Protein AF-A0A9X2NUY1-F1 (afdb_monomer)

Mean predicted aligned error: 6.57 Å

Organism: NCBI:txid2937417

Structure (mmCIF, N/CA/C/O backbone):
data_AF-A0A9X2NUY1-F1
#
_entry.id   AF-A0A9X2NUY1-F1
#
loop_
_atom_site.group_PDB
_atom_site.id
_atom_site.type_symbol
_atom_site.label_atom_id
_atom_site.label_alt_id
_atom_site.label_comp_id
_atom_site.label_asym_id
_atom_site.label_entity_id
_atom_site.label_seq_id
_atom_site.pdbx_PDB_ins_code
_atom_site.Cartn_x
_atom_site.Cartn_y
_atom_site.Cartn_z
_atom_site.occupancy
_atom_site.B_iso_or_equiv
_atom_site.auth_seq_id
_atom_site.auth_comp_id
_atom_site.auth_asym_id
_atom_site.auth_atom_id
_atom_site.pdbx_PDB_model_num
ATOM 1 N N . MET A 1 1 ? -13.728 -16.951 9.947 1.00 52.00 1 MET A N 1
ATOM 2 C CA . MET A 1 1 ? -13.338 -15.719 10.657 1.00 52.00 1 MET A CA 1
ATOM 3 C C . MET A 1 1 ? -11.826 -15.630 10.628 1.00 52.00 1 MET A C 1
ATOM 5 O O . MET A 1 1 ? -11.165 -16.534 11.140 1.00 52.00 1 MET A O 1
ATOM 9 N N . LEU A 1 2 ? -11.290 -14.622 9.949 1.00 70.88 2 LEU A N 1
ATOM 10 C CA . LEU A 1 2 ? -9.855 -14.354 9.907 1.00 70.88 2 LEU A CA 1
ATOM 11 C C . LEU A 1 2 ? -9.390 -13.979 11.320 1.00 70.88 2 LEU A C 1
ATOM 13 O O . LEU A 1 2 ? -10.079 -13.250 12.030 1.00 70.88 2 LEU A O 1
ATOM 17 N N . GLN A 1 3 ? -8.222 -14.458 11.754 1.00 75.19 3 GLN A N 1
ATOM 18 C CA . GLN A 1 3 ? -7.711 -14.162 13.101 1.00 75.19 3 GLN A CA 1
ATOM 19 C C . GLN A 1 3 ? -7.580 -12.646 13.346 1.00 75.19 3 GLN A C 1
ATOM 21 O O . GLN A 1 3 ? -7.828 -12.192 14.460 1.00 75.19 3 GLN A O 1
ATOM 26 N N . GLY A 1 4 ? -7.283 -11.861 12.304 1.00 76.44 4 GLY A N 1
ATOM 27 C CA . GLY A 1 4 ? -7.255 -10.398 12.370 1.00 76.44 4 GLY A CA 1
ATOM 28 C C . GLY A 1 4 ? -8.591 -9.745 12.758 1.00 76.44 4 GLY A C 1
ATOM 29 O O . GLY A 1 4 ? -8.578 -8.765 13.494 1.00 76.44 4 GLY A O 1
ATOM 30 N N . GLU A 1 5 ? -9.742 -10.304 12.366 1.00 86.19 5 GLU A N 1
ATOM 31 C CA . GLU A 1 5 ? -11.069 -9.746 12.704 1.00 86.19 5 GLU A CA 1
ATOM 32 C C . GLU A 1 5 ? -11.371 -9.794 14.210 1.00 86.19 5 GLU A C 1
ATOM 34 O O . GLU A 1 5 ? -12.138 -8.983 14.738 1.00 86.19 5 GLU A O 1
ATOM 39 N N . ARG A 1 6 ? -10.751 -10.751 14.914 1.00 90.62 6 ARG A N 1
ATOM 40 C CA . ARG A 1 6 ? -10.868 -10.890 16.371 1.00 90.62 6 ARG A CA 1
ATOM 41 C C . ARG A 1 6 ? -10.086 -9.818 17.121 1.00 90.62 6 ARG A C 1
ATOM 43 O O . ARG A 1 6 ? -10.466 -9.482 18.232 1.00 90.62 6 ARG A O 1
ATOM 50 N N . ASN A 1 7 ? -9.019 -9.295 16.518 1.00 95.50 7 ASN A N 1
ATOM 51 C CA . ASN A 1 7 ? -8.104 -8.346 17.155 1.00 95.50 7 ASN A CA 1
ATOM 52 C C . ASN A 1 7 ? -8.387 -6.900 16.740 1.00 95.50 7 ASN A C 1
ATOM 54 O O . ASN A 1 7 ? -8.129 -5.975 17.509 1.00 95.50 7 ASN A O 1
ATOM 58 N N . PHE A 1 8 ? -8.904 -6.696 15.527 1.00 97.69 8 PHE A N 1
ATOM 59 C CA . PHE A 1 8 ? -9.107 -5.373 14.954 1.00 97.69 8 PHE A CA 1
ATOM 60 C C . PHE A 1 8 ? -10.543 -5.160 14.502 1.00 97.69 8 PHE A C 1
ATOM 62 O O . PHE A 1 8 ? -11.222 -6.064 14.017 1.00 97.69 8 PHE A O 1
ATOM 69 N N . GLU A 1 9 ? -10.978 -3.918 14.637 1.00 96.88 9 GLU A N 1
ATOM 70 C CA . GLU A 1 9 ? -12.174 -3.397 14.009 1.00 96.88 9 GLU A CA 1
ATOM 71 C C . GLU A 1 9 ? -11.766 -2.489 12.852 1.00 96.88 9 GLU A C 1
ATOM 73 O O . GLU A 1 9 ? -10.965 -1.568 13.028 1.00 96.88 9 GLU A O 1
ATOM 78 N N . ILE A 1 10 ? -12.296 -2.767 11.664 1.00 97.56 10 ILE A N 1
ATOM 79 C CA . ILE A 1 10 ? -12.027 -1.968 10.471 1.00 97.56 10 ILE A CA 1
ATOM 80 C C . ILE A 1 10 ? -13.188 -1.013 10.258 1.00 97.56 10 ILE A C 1
ATOM 82 O O . ILE A 1 10 ? -14.339 -1.442 10.223 1.00 97.56 10 ILE A O 1
ATOM 86 N N . ARG A 1 11 ? -12.883 0.277 10.119 1.00 95.81 11 ARG A N 1
ATOM 87 C CA . ARG A 1 11 ? -13.888 1.330 9.945 1.00 95.81 11 ARG A CA 1
ATOM 88 C C . ARG A 1 11 ? -13.532 2.211 8.764 1.00 95.81 11 ARG A C 1
ATOM 90 O O . ARG A 1 11 ? -12.357 2.524 8.577 1.00 95.81 11 ARG A O 1
ATOM 97 N N . LEU A 1 12 ? -14.544 2.649 8.021 1.00 95.31 12 LEU A N 1
ATOM 98 C CA . LEU A 1 12 ? -14.410 3.819 7.162 1.00 95.31 12 LEU A CA 1
ATOM 99 C C . LEU A 1 12 ? -14.227 5.046 8.065 1.00 95.31 12 LEU A C 1
ATOM 101 O O . LEU A 1 12 ? -14.958 5.204 9.042 1.00 95.31 12 LEU A O 1
ATOM 105 N N . ILE A 1 13 ? -13.239 5.878 7.762 1.00 94.38 13 ILE A N 1
ATOM 106 C CA . ILE A 1 13 ? -12.899 7.058 8.557 1.00 94.38 13 ILE A CA 1
ATOM 107 C C . ILE A 1 13 ? -12.767 8.287 7.665 1.00 94.38 13 ILE A C 1
ATOM 109 O O . ILE A 1 13 ? -12.404 8.188 6.492 1.00 94.38 13 ILE A O 1
ATOM 113 N N . HIS A 1 14 ? -13.006 9.462 8.239 1.00 91.00 14 HIS A N 1
ATOM 114 C CA . HIS A 1 14 ? -12.644 10.723 7.610 1.00 91.00 14 HIS A CA 1
ATOM 115 C C . HIS A 1 14 ? -11.251 11.134 8.074 1.00 91.00 14 HIS A C 1
ATOM 117 O O . HIS A 1 14 ? -10.940 11.101 9.261 1.00 91.00 14 HIS A O 1
ATOM 123 N N . ALA A 1 15 ? -10.395 11.514 7.125 1.00 88.25 15 ALA A N 1
ATOM 124 C CA . ALA A 1 15 ? -9.012 11.870 7.422 1.00 88.25 15 ALA A CA 1
ATOM 125 C C . ALA A 1 15 ? -8.899 13.018 8.438 1.00 88.25 15 ALA A C 1
ATOM 127 O O . ALA A 1 15 ? -7.958 13.024 9.226 1.00 88.25 15 ALA A O 1
ATOM 128 N N . GLU A 1 16 ? -9.856 13.954 8.423 1.00 87.06 16 GLU A N 1
ATOM 129 C CA . GLU A 1 16 ? -9.900 15.122 9.309 1.00 87.06 16 GLU A CA 1
ATOM 130 C C . GLU A 1 16 ? -9.935 14.742 10.790 1.00 87.06 16 GLU A C 1
ATOM 132 O O . GLU A 1 16 ? -9.237 15.361 11.589 1.00 87.06 16 GLU A O 1
ATOM 137 N N . ASP A 1 17 ? -10.654 13.672 11.125 1.00 91.25 17 ASP A N 1
ATOM 138 C CA . ASP A 1 17 ? -10.873 13.249 12.509 1.00 91.25 17 ASP A CA 1
ATOM 139 C C . ASP A 1 17 ? -9.669 12.498 13.102 1.00 91.25 17 ASP A C 1
ATOM 141 O O . ASP A 1 17 ? -9.589 12.333 14.315 1.00 91.25 17 ASP A O 1
ATOM 145 N N . TYR A 1 18 ? -8.732 12.036 12.261 1.00 92.75 18 TYR A N 1
ATOM 146 C CA . TYR A 1 18 ? -7.647 11.122 12.655 1.00 92.75 18 TYR A CA 1
ATOM 147 C C . TYR A 1 18 ? -6.261 11.542 12.142 1.00 92.75 18 TYR A C 1
ATOM 149 O O . TYR A 1 18 ? -5.357 10.710 12.026 1.00 92.75 18 TYR A O 1
ATOM 157 N N . LYS A 1 19 ? -6.064 12.814 11.769 1.00 91.12 19 LYS A N 1
ATOM 158 C CA . LYS A 1 19 ? -4.811 13.295 11.146 1.00 91.12 19 LYS A CA 1
ATOM 159 C C . LYS A 1 19 ? -3.561 12.946 11.954 1.00 91.12 19 LYS A C 1
ATOM 161 O O . LYS A 1 19 ? -2.542 12.556 11.377 1.00 91.12 19 LYS A O 1
ATOM 166 N N . GLU A 1 20 ? -3.642 13.096 13.272 1.00 92.25 20 GLU A N 1
ATOM 167 C CA . GLU A 1 20 ? -2.532 12.861 14.196 1.00 92.25 20 GLU A CA 1
ATOM 168 C C . GLU A 1 20 ? -2.189 11.375 14.290 1.00 92.25 20 GLU A C 1
ATOM 170 O O . GLU A 1 20 ? -1.032 10.981 14.121 1.00 92.25 20 GLU A O 1
ATOM 175 N N . GLU A 1 21 ? -3.198 10.531 14.488 1.00 94.50 21 GLU A N 1
ATOM 176 C CA . GLU A 1 21 ? -3.034 9.087 14.580 1.00 94.50 21 GLU A CA 1
ATOM 177 C C . GLU A 1 21 ? -2.548 8.494 13.257 1.00 94.50 21 GLU A C 1
ATOM 179 O O . GLU A 1 21 ? -1.648 7.653 13.253 1.00 94.50 21 GLU A O 1
ATOM 184 N N . LEU A 1 22 ? -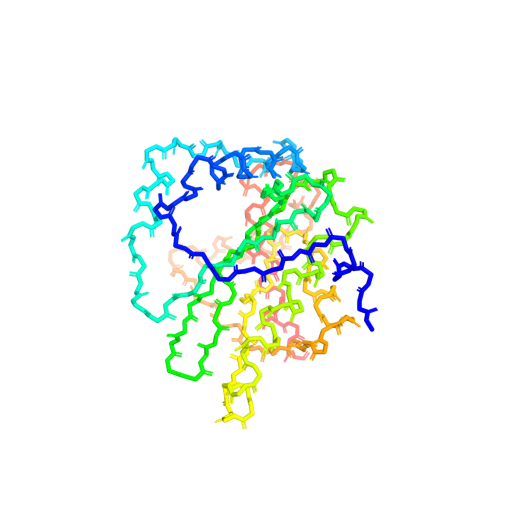3.078 8.966 12.125 1.00 94.50 22 LEU A N 1
ATOM 185 C CA . LEU A 1 22 ? -2.627 8.566 10.792 1.00 94.50 22 LEU A CA 1
ATOM 186 C C . LEU A 1 22 ? -1.148 8.909 10.585 1.00 94.50 22 LEU A C 1
ATOM 188 O O . LEU A 1 22 ? -0.376 8.064 10.123 1.00 94.50 22 LEU A O 1
ATOM 192 N N . TYR A 1 23 ? -0.726 10.116 10.973 1.00 92.75 23 TYR A N 1
ATOM 193 C CA . TYR A 1 23 ? 0.676 10.519 10.878 1.00 92.75 23 TYR A CA 1
ATOM 194 C C . TYR A 1 23 ? 1.581 9.681 11.795 1.00 92.75 23 TYR A C 1
ATOM 196 O O . TYR A 1 23 ? 2.665 9.260 11.376 1.00 92.75 23 TYR A O 1
ATOM 204 N N . SER A 1 24 ? 1.120 9.360 13.009 1.00 92.62 24 SER A N 1
ATOM 205 C CA . SER A 1 24 ? 1.831 8.457 13.922 1.00 92.62 24 SER A CA 1
ATOM 206 C C . SER A 1 24 ? 2.016 7.068 13.308 1.00 92.62 24 SER A C 1
ATOM 208 O O . SER A 1 24 ? 3.122 6.531 13.339 1.00 92.62 24 SER A O 1
ATOM 210 N N . VAL A 1 25 ? 0.970 6.500 12.693 1.00 94.38 25 VAL A N 1
ATOM 211 C CA . VAL A 1 25 ? 1.052 5.203 12.000 1.00 94.38 25 VAL A CA 1
ATOM 212 C C . VAL A 1 25 ? 2.083 5.250 10.872 1.00 94.38 25 VAL A C 1
ATOM 214 O O . VAL A 1 25 ? 2.857 4.305 10.718 1.00 94.38 25 VAL A O 1
ATOM 217 N N . VAL A 1 26 ? 2.141 6.339 10.095 1.00 91.56 26 VAL A N 1
ATOM 218 C CA . VAL A 1 26 ? 3.165 6.499 9.049 1.00 91.56 26 VAL A CA 1
ATOM 219 C C . VAL A 1 26 ? 4.563 6.458 9.656 1.00 91.56 26 VAL A C 1
ATOM 221 O O . VAL A 1 26 ? 5.383 5.654 9.207 1.00 91.56 26 VAL A O 1
ATOM 224 N N . CYS A 1 27 ? 4.824 7.268 10.682 1.00 89.94 27 CYS A N 1
ATOM 225 C CA . CYS A 1 27 ? 6.126 7.327 11.346 1.00 89.94 27 CYS A CA 1
ATOM 226 C C . CYS A 1 27 ? 6.552 5.953 11.881 1.00 89.94 27 CYS A C 1
ATOM 228 O O . CYS A 1 27 ? 7.669 5.500 11.616 1.00 89.94 27 CYS A O 1
ATOM 230 N N . ASP A 1 28 ? 5.636 5.255 12.551 1.00 91.00 28 ASP A N 1
ATOM 231 C CA . ASP A 1 28 ? 5.890 3.935 13.123 1.00 91.00 28 ASP A CA 1
ATOM 232 C C . ASP A 1 28 ? 6.108 2.871 12.037 1.00 91.00 28 ASP A C 1
ATOM 234 O O . ASP A 1 28 ? 7.009 2.036 12.156 1.00 91.00 28 ASP A O 1
ATOM 238 N N . SER A 1 29 ? 5.349 2.916 10.936 1.00 87.44 29 SER A N 1
ATOM 239 C CA . SER A 1 29 ? 5.483 1.966 9.819 1.00 87.44 29 SER A CA 1
ATOM 240 C C . SER A 1 29 ? 6.857 2.026 9.147 1.00 87.44 29 SER A C 1
ATOM 242 O O . SER A 1 29 ? 7.374 1.014 8.670 1.00 87.44 29 SER A O 1
ATOM 244 N N . LEU A 1 30 ? 7.497 3.201 9.142 1.00 84.56 30 LEU A N 1
ATOM 245 C CA . LEU A 1 30 ? 8.804 3.401 8.517 1.00 84.56 30 LEU A CA 1
ATOM 246 C C . LEU A 1 30 ? 9.933 2.703 9.287 1.00 84.56 30 LEU A C 1
ATOM 248 O O . LEU A 1 30 ? 10.975 2.392 8.700 1.00 84.56 30 LEU A O 1
ATOM 252 N N . SER A 1 31 ? 9.718 2.374 10.566 1.00 80.81 31 SER A N 1
ATOM 253 C CA . SER A 1 31 ? 10.679 1.622 11.381 1.00 80.81 31 SER A CA 1
ATOM 254 C C . SER A 1 31 ? 10.985 0.224 10.821 1.00 80.81 31 SER A C 1
ATOM 256 O O . SER A 1 31 ? 12.120 -0.239 10.961 1.00 80.81 31 SER A O 1
ATOM 258 N N . ALA A 1 32 ? 10.038 -0.398 10.106 1.00 78.06 32 ALA A N 1
ATOM 259 C CA . ALA A 1 32 ? 10.211 -1.715 9.488 1.00 78.06 32 ALA A CA 1
ATOM 260 C C . ALA A 1 32 ? 11.052 -1.700 8.199 1.00 78.06 32 ALA A C 1
ATOM 262 O O . ALA A 1 32 ? 11.567 -2.738 7.787 1.00 78.06 32 ALA A O 1
ATOM 263 N N . TYR A 1 33 ? 11.235 -0.544 7.553 1.00 73.56 33 TYR A N 1
ATOM 264 C CA . TYR A 1 33 ? 11.959 -0.477 6.279 1.00 73.56 33 TYR 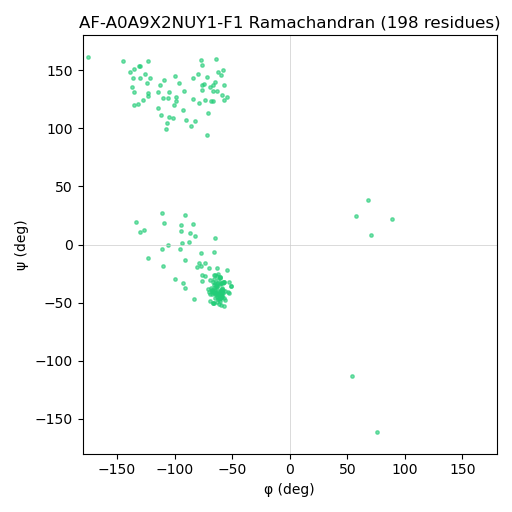A CA 1
ATOM 265 C C . TYR A 1 33 ? 13.475 -0.599 6.509 1.00 73.56 33 TYR A C 1
ATOM 267 O O . TYR A 1 33 ? 14.001 0.078 7.403 1.00 73.56 33 TYR A O 1
ATOM 275 N N . PRO A 1 34 ? 14.219 -1.377 5.695 1.00 75.31 34 PRO A N 1
ATOM 276 C CA . PRO A 1 34 ? 15.678 -1.444 5.782 1.00 75.31 34 PRO A CA 1
ATOM 277 C C . PRO A 1 34 ? 16.313 -0.059 5.622 1.00 75.31 34 PRO A C 1
ATOM 279 O O . PRO A 1 34 ? 15.942 0.684 4.715 1.00 75.31 34 PRO A O 1
ATOM 282 N N . LYS A 1 35 ? 17.321 0.280 6.443 1.00 74.75 35 LYS A N 1
ATOM 283 C CA . LYS A 1 35 ? 17.966 1.614 6.429 1.00 74.75 35 LYS A CA 1
ATOM 284 C C . LYS A 1 35 ? 18.417 2.065 5.030 1.00 74.75 35 LYS A C 1
ATOM 286 O O . LYS A 1 35 ? 18.294 3.241 4.716 1.00 74.75 35 LYS A O 1
ATOM 291 N N . LYS A 1 36 ? 18.884 1.138 4.180 1.00 69.06 36 LYS A N 1
ATOM 292 C CA . LYS A 1 36 ? 19.341 1.416 2.801 1.00 69.06 36 LYS A CA 1
ATOM 293 C C . LYS A 1 36 ? 18.244 2.018 1.906 1.00 69.06 36 LYS A C 1
ATOM 295 O O . LYS A 1 36 ? 18.562 2.756 0.977 1.00 69.06 36 LYS A O 1
ATOM 300 N N . TYR A 1 37 ? 16.975 1.712 2.180 1.00 66.25 37 TYR A N 1
ATOM 301 C CA . TYR A 1 37 ? 15.832 2.096 1.343 1.00 66.25 37 TYR A CA 1
ATOM 302 C C . TYR A 1 37 ? 14.695 2.751 2.134 1.00 66.25 37 TYR A C 1
ATOM 304 O O . TYR A 1 37 ? 13.598 2.914 1.605 1.00 66.25 37 TYR A O 1
ATOM 312 N N . ARG A 1 38 ? 14.935 3.105 3.402 1.00 75.19 38 ARG A N 1
ATOM 313 C CA . ARG A 1 38 ? 13.936 3.747 4.251 1.00 75.19 38 ARG A CA 1
ATOM 314 C C . ARG A 1 38 ? 13.626 5.143 3.698 1.00 75.19 38 ARG A C 1
ATOM 316 O O . ARG A 1 38 ? 14.555 5.938 3.542 1.00 75.19 38 ARG A O 1
ATOM 323 N N . PRO A 1 39 ? 12.354 5.451 3.399 1.00 73.56 39 PRO A N 1
ATOM 324 C CA . PRO A 1 39 ? 11.950 6.803 3.039 1.00 73.56 39 PRO A CA 1
ATOM 325 C C . PRO A 1 39 ? 12.293 7.795 4.155 1.00 73.56 39 PRO A C 1
ATOM 327 O O . PRO A 1 39 ? 12.273 7.440 5.333 1.0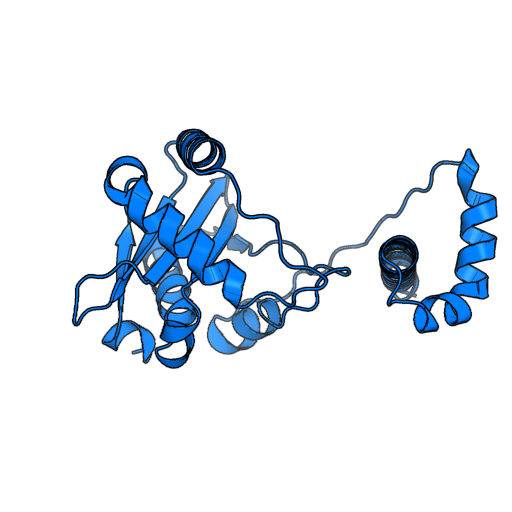0 73.56 39 PRO A O 1
ATOM 330 N N . VAL A 1 40 ? 12.569 9.048 3.790 1.00 76.69 40 VAL A N 1
ATOM 331 C CA . VAL A 1 40 ? 12.580 10.143 4.770 1.00 76.69 40 VAL A CA 1
ATOM 332 C C . VAL A 1 40 ? 11.149 10.329 5.265 1.00 76.69 40 VAL A C 1
ATOM 334 O O . VAL A 1 40 ? 10.222 10.285 4.452 1.00 76.69 40 VAL A O 1
ATOM 337 N N . ASN A 1 41 ? 10.967 10.522 6.575 1.00 75.31 41 ASN A N 1
ATOM 338 C CA . ASN A 1 41 ? 9.649 10.830 7.122 1.00 75.31 41 ASN A CA 1
ATOM 339 C C . ASN A 1 41 ? 9.084 12.051 6.382 1.00 75.31 41 ASN A C 1
ATOM 341 O O . ASN A 1 41 ? 9.776 13.073 6.302 1.00 75.31 41 ASN A O 1
ATOM 345 N N . PRO A 1 42 ? 7.865 11.967 5.824 1.00 79.00 42 PRO A N 1
ATOM 346 C CA . PRO A 1 42 ? 7.220 13.161 5.307 1.00 79.00 42 PRO A CA 1
ATOM 347 C C . PRO A 1 42 ? 7.069 14.159 6.456 1.00 79.00 42 PRO A C 1
ATOM 349 O O . PRO A 1 42 ? 6.850 13.751 7.597 1.00 79.00 42 PRO A O 1
ATOM 352 N N . SER A 1 43 ? 7.176 15.460 6.173 1.00 85.69 43 SER A N 1
ATOM 353 C CA . SER A 1 43 ? 6.755 16.439 7.173 1.00 85.69 43 SER A CA 1
ATOM 354 C C . SER A 1 43 ? 5.263 16.252 7.440 1.00 85.69 43 SER A C 1
ATOM 356 O O . SER A 1 43 ? 4.502 15.847 6.550 1.00 85.69 43 SER A O 1
ATOM 358 N N . LYS A 1 44 ? 4.841 16.537 8.667 1.00 85.75 44 LYS A N 1
ATOM 359 C CA . LYS A 1 44 ? 3.447 16.394 9.076 1.00 85.75 44 LYS A CA 1
ATOM 360 C C . LYS A 1 44 ? 2.518 17.234 8.197 1.00 85.75 44 LYS A C 1
ATOM 362 O O . LYS A 1 44 ? 1.467 16.762 7.780 1.00 85.75 44 LYS A O 1
ATOM 367 N N . GLU A 1 45 ? 2.945 18.437 7.835 1.00 84.88 45 GLU A N 1
ATOM 368 C CA . GLU A 1 45 ? 2.207 19.365 6.974 1.00 84.88 45 GLU A CA 1
ATOM 369 C C . GLU A 1 45 ? 2.034 18.799 5.556 1.00 84.88 45 GLU A C 1
ATOM 371 O O . GLU A 1 45 ? 0.946 18.850 4.977 1.00 84.88 45 GLU A O 1
ATOM 376 N N . ASN A 1 46 ? 3.089 18.189 5.006 1.00 84.38 46 ASN A N 1
ATOM 377 C CA . ASN A 1 46 ? 3.040 17.550 3.691 1.00 84.38 46 ASN A CA 1
ATOM 378 C C . ASN A 1 46 ? 2.150 16.302 3.704 1.00 84.38 46 ASN A C 1
ATOM 380 O O . ASN A 1 46 ? 1.419 16.048 2.749 1.00 84.38 46 ASN A O 1
ATOM 384 N N . PHE A 1 47 ? 2.169 15.533 4.793 1.00 86.44 47 PHE A N 1
ATOM 385 C CA . PHE A 1 47 ? 1.275 14.392 4.947 1.00 86.44 47 PHE A CA 1
ATOM 386 C C . PHE A 1 47 ? -0.191 14.833 5.035 1.00 86.44 47 PHE A C 1
ATOM 388 O O . PHE A 1 47 ? -1.021 14.357 4.262 1.00 86.44 47 PHE A O 1
ATOM 395 N N . ILE A 1 48 ? -0.506 15.793 5.906 1.00 82.00 48 ILE A N 1
ATOM 396 C CA . ILE A 1 48 ? -1.874 16.296 6.086 1.00 82.00 48 ILE A CA 1
ATOM 397 C C . ILE A 1 48 ? -2.414 16.910 4.792 1.00 82.00 48 ILE A C 1
ATOM 399 O O . ILE A 1 48 ? -3.552 16.638 4.414 1.00 82.00 48 ILE A O 1
ATOM 403 N N . SER A 1 49 ? -1.605 17.694 4.074 1.00 81.62 49 SER A N 1
ATOM 404 C CA . SER A 1 49 ? -2.037 18.270 2.795 1.00 81.62 49 SER A CA 1
ATOM 405 C C . SER A 1 49 ? -2.339 17.196 1.744 1.00 81.62 49 SER A C 1
ATOM 407 O O . SER A 1 49 ? -3.291 17.353 0.981 1.00 81.62 49 SER A O 1
ATOM 409 N N . SER A 1 50 ? -1.611 16.072 1.748 1.00 81.00 50 SER A N 1
ATOM 410 C CA . SER A 1 50 ? -1.890 14.953 0.840 1.00 81.00 50 SER A CA 1
ATOM 411 C C . SER A 1 50 ? -3.241 14.273 1.108 1.00 81.00 50 SER A C 1
ATOM 413 O O . SER A 1 50 ? -3.929 13.906 0.155 1.00 81.00 50 SER A O 1
ATOM 415 N N . LEU A 1 51 ? -3.675 14.184 2.373 1.00 78.00 51 LEU A N 1
ATOM 416 C CA . LEU A 1 51 ? -4.963 13.582 2.752 1.00 78.00 51 LEU A CA 1
ATOM 417 C C . LEU A 1 51 ? -6.170 14.390 2.240 1.00 78.00 51 LEU A C 1
ATOM 419 O O . LEU A 1 51 ? -7.201 13.818 1.879 1.00 78.00 51 LEU A O 1
ATOM 423 N N . ASN A 1 52 ? -6.020 15.712 2.149 1.00 69.88 52 ASN A N 1
ATOM 424 C CA . ASN A 1 52 ? -7.083 16.634 1.738 1.00 69.88 52 ASN 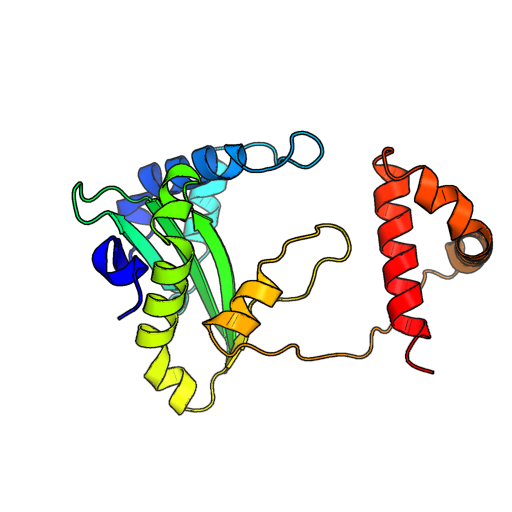A CA 1
ATOM 425 C C . ASN A 1 52 ? -7.336 16.655 0.219 1.00 69.88 52 ASN A C 1
ATOM 427 O O . ASN A 1 52 ? -8.284 17.287 -0.236 1.00 69.88 52 ASN A O 1
ATOM 431 N N . SER A 1 53 ? -6.500 15.983 -0.578 1.00 65.94 53 SER A N 1
ATOM 432 C CA . SER A 1 53 ? -6.602 15.961 -2.048 1.00 65.94 53 SER A CA 1
ATOM 433 C C . SER A 1 53 ? -7.535 14.872 -2.608 1.00 65.94 53 SER A C 1
ATOM 435 O O . SER A 1 53 ? -7.546 14.613 -3.813 1.00 65.94 53 SER A O 1
ATOM 437 N N . SER A 1 54 ? -8.304 14.214 -1.739 1.00 65.94 54 SER A N 1
ATOM 438 C CA . SER A 1 54 ? -9.108 13.034 -2.058 1.00 65.94 54 SER A CA 1
ATOM 439 C C . SER A 1 54 ? -10.438 13.360 -2.754 1.00 65.94 54 SER A C 1
ATOM 441 O O . SER A 1 54 ? -11.065 14.394 -2.528 1.00 65.94 54 SER A O 1
ATOM 443 N N . SER A 1 55 ? -10.878 12.464 -3.642 1.00 61.84 55 SER A N 1
ATOM 444 C CA . SER A 1 55 ? -12.202 12.521 -4.271 1.00 61.84 55 SER A CA 1
ATOM 445 C C . SER A 1 55 ? -13.289 12.060 -3.296 1.00 61.84 55 SER A C 1
ATOM 447 O O . SER A 1 55 ? -13.044 11.188 -2.472 1.00 61.84 55 SER A O 1
ATOM 449 N N . LEU A 1 56 ? -14.535 12.523 -3.474 1.00 63.72 56 LEU A N 1
ATOM 450 C CA . LEU A 1 56 ? -15.709 12.034 -2.726 1.00 63.72 56 LEU A CA 1
ATOM 451 C C . LEU A 1 56 ? -15.917 10.508 -2.806 1.00 63.72 56 LEU A C 1
ATOM 453 O O . LEU A 1 56 ? -16.623 9.943 -1.978 1.00 63.72 56 LEU A O 1
ATOM 457 N N . LYS A 1 57 ? -15.365 9.846 -3.831 1.00 73.94 57 LYS A N 1
ATOM 458 C CA . LYS A 1 57 ? -15.453 8.386 -4.005 1.00 73.94 57 LYS A CA 1
ATOM 459 C C . LYS A 1 57 ? -14.300 7.621 -3.365 1.00 73.94 57 LYS A C 1
ATOM 461 O O . LYS A 1 57 ? -14.372 6.395 -3.293 1.00 73.94 57 LYS A O 1
ATOM 466 N N . ASP A 1 58 ? -13.238 8.313 -2.974 1.00 87.06 58 ASP A N 1
ATOM 467 C CA . ASP A 1 58 ? -12.105 7.677 -2.325 1.00 87.06 58 ASP A CA 1
ATOM 468 C C . ASP A 1 58 ? -12.503 7.275 -0.906 1.00 87.06 58 ASP A C 1
ATOM 470 O O . ASP A 1 58 ? -13.288 7.957 -0.244 1.00 87.06 58 ASP A O 1
ATOM 474 N N . ARG A 1 59 ? -11.987 6.138 -0.444 1.00 93.12 59 ARG A N 1
ATOM 475 C CA . ARG A 1 59 ? -12.318 5.597 0.875 1.00 93.12 59 ARG A CA 1
ATOM 476 C C . ARG A 1 59 ? -11.046 5.412 1.683 1.00 93.12 59 ARG A C 1
ATOM 478 O O . ARG A 1 59 ? -10.072 4.824 1.210 1.00 93.12 59 ARG A O 1
ATOM 485 N N . LEU A 1 60 ? -11.074 5.915 2.911 1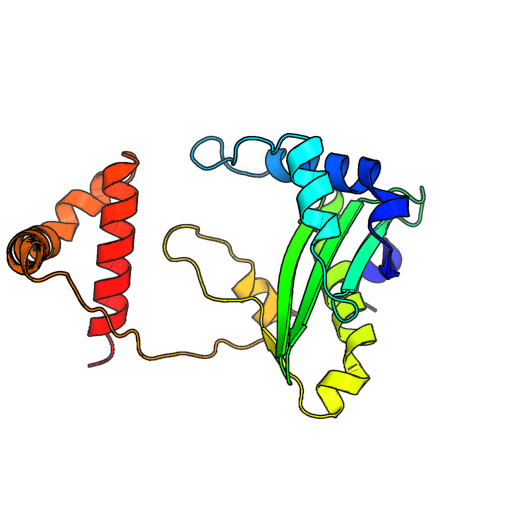.00 94.62 60 LEU A N 1
ATOM 486 C CA . LEU A 1 60 ? -10.015 5.745 3.894 1.00 94.62 60 LEU A CA 1
ATOM 487 C C . LEU A 1 60 ? -10.517 4.816 4.994 1.00 94.62 60 LEU A C 1
ATOM 489 O O . LEU A 1 60 ? -11.556 5.069 5.597 1.00 94.62 60 LEU A O 1
ATOM 493 N N . TYR A 1 61 ? -9.768 3.754 5.259 1.00 97.06 61 TYR A N 1
ATOM 494 C CA . TYR A 1 61 ? -10.081 2.775 6.291 1.00 97.06 61 TYR A CA 1
ATOM 495 C C . TYR A 1 61 ? -9.049 2.844 7.402 1.00 97.06 61 TYR A C 1
ATOM 497 O O . TYR A 1 61 ? -7.852 2.900 7.126 1.00 97.06 61 TYR A O 1
ATOM 505 N N . GLY A 1 62 ? -9.510 2.780 8.646 1.00 97.56 62 GLY A N 1
ATOM 506 C CA . GLY A 1 62 ? -8.675 2.628 9.831 1.00 97.56 62 GLY A CA 1
ATOM 507 C C . GLY A 1 62 ? -8.830 1.241 10.448 1.00 97.56 62 GLY A C 1
ATOM 508 O O . GLY A 1 62 ? -9.936 0.703 10.501 1.00 97.56 62 GLY A O 1
ATOM 509 N N . ALA A 1 63 ? -7.726 0.674 10.932 1.00 98.12 63 ALA A N 1
ATOM 510 C CA . ALA A 1 63 ? -7.712 -0.534 11.748 1.00 98.12 63 ALA A CA 1
ATOM 511 C C . ALA A 1 63 ? -7.523 -0.179 13.217 1.00 98.12 63 ALA A C 1
ATOM 513 O O . ALA A 1 63 ? -6.428 0.202 13.638 1.00 98.12 63 ALA A O 1
ATOM 514 N N . PHE A 1 64 ? -8.582 -0.344 13.996 1.00 98.19 64 PHE A N 1
ATOM 515 C CA . PHE A 1 64 ? -8.607 -0.033 15.416 1.00 98.19 64 PHE A CA 1
ATOM 516 C C . PHE A 1 64 ? -8.400 -1.306 16.225 1.00 98.19 64 PHE A C 1
ATOM 518 O O . PHE A 1 64 ? -9.130 -2.283 16.061 1.00 98.19 64 PHE A O 1
ATOM 525 N N . TYR A 1 65 ? -7.385 -1.321 17.084 1.00 97.50 65 TYR A N 1
ATOM 526 C CA . TYR A 1 65 ? -7.136 -2.442 17.981 1.00 97.50 65 TYR A CA 1
ATOM 527 C C . TYR A 1 65 ? -8.242 -2.519 19.030 1.00 97.50 65 TYR A C 1
ATOM 529 O O . TYR A 1 65 ? -8.481 -1.542 19.736 1.00 97.50 65 TYR A O 1
ATOM 537 N N . ARG A 1 66 ? -8.928 -3.660 19.127 1.00 96.56 66 ARG A N 1
ATOM 538 C CA . ARG A 1 66 ? -10.161 -3.771 19.923 1.00 96.56 66 ARG A CA 1
ATOM 539 C C . ARG A 1 66 ? -9.944 -3.526 21.413 1.00 96.56 66 ARG A C 1
ATOM 541 O O . ARG A 1 66 ? -10.789 -2.890 22.030 1.00 96.56 66 ARG A O 1
ATOM 548 N N . ASP A 1 67 ? -8.814 -3.963 21.966 1.00 94.94 67 ASP A N 1
ATOM 549 C CA . ASP A 1 67 ? -8.572 -3.860 23.411 1.00 94.94 67 ASP A CA 1
ATOM 550 C C . ASP A 1 67 ? -8.383 -2.412 23.881 1.00 94.94 67 ASP A C 1
ATOM 552 O O . ASP A 1 67 ? -8.703 -2.087 25.021 1.00 94.94 67 ASP A O 1
ATOM 556 N N . THR A 1 68 ? -7.837 -1.537 23.029 1.00 96.19 68 THR A N 1
ATOM 557 C CA . THR A 1 68 ? -7.459 -0.166 23.426 1.00 96.19 68 THR A CA 1
ATOM 558 C C . THR A 1 68 ? -8.112 0.930 22.595 1.00 96.19 68 THR A C 1
ATOM 560 O O . THR A 1 68 ? -7.992 2.103 22.936 1.00 96.19 68 THR A O 1
ATOM 563 N N . GLY A 1 69 ? -8.750 0.587 21.476 1.00 96.00 69 GLY A N 1
ATOM 564 C CA . GLY A 1 69 ? -9.246 1.546 20.491 1.00 96.00 69 GLY A CA 1
ATOM 565 C C . GLY A 1 69 ? -8.145 2.254 19.694 1.00 96.00 69 GLY A C 1
ATOM 566 O O . GLY A 1 69 ? -8.446 3.181 18.949 1.00 96.00 69 GLY A O 1
ATOM 567 N N . LYS A 1 70 ? -6.870 1.855 19.817 1.00 96.81 70 LYS A N 1
ATOM 568 C CA . LYS A 1 70 ? -5.755 2.510 19.113 1.00 96.81 70 LYS A CA 1
ATOM 569 C C . LYS A 1 70 ? -5.816 2.261 17.601 1.00 96.81 70 LYS A C 1
ATOM 571 O O . LYS A 1 70 ? -5.966 1.117 17.178 1.00 96.81 70 LYS A O 1
ATOM 576 N N . LEU A 1 71 ? -5.596 3.300 16.790 1.00 97.69 71 LEU A N 1
ATOM 577 C CA . LEU A 1 71 ? -5.376 3.157 15.347 1.00 97.69 71 LEU A CA 1
ATOM 578 C C . LEU A 1 71 ? -3.999 2.522 15.080 1.00 97.69 71 LEU A C 1
ATOM 580 O O . LEU A 1 71 ? -2.957 3.112 15.366 1.00 97.69 71 LEU A O 1
ATOM 584 N N . CYS A 1 72 ? -3.995 1.307 14.538 1.00 97.50 72 CYS A N 1
ATOM 585 C CA . CYS A 1 72 ? -2.786 0.505 14.314 1.00 97.50 72 CYS A CA 1
ATOM 586 C C . CYS A 1 72 ? -2.430 0.328 12.836 1.00 97.50 72 CYS A C 1
ATOM 588 O O . CYS A 1 72 ? -1.401 -0.264 12.502 1.00 97.50 72 CYS A O 1
ATOM 590 N N . GLY A 1 73 ? -3.271 0.829 11.943 1.00 97.06 73 GLY A N 1
ATOM 591 C CA . GLY A 1 73 ? -3.053 0.777 10.512 1.00 97.06 73 GLY A CA 1
ATOM 592 C C . GLY A 1 73 ? -4.131 1.538 9.769 1.00 97.06 73 GLY A C 1
ATOM 593 O O . GLY A 1 73 ? -5.207 1.782 10.311 1.00 97.06 73 GLY A O 1
ATOM 594 N N . TYR A 1 74 ? -3.847 1.894 8.527 1.00 96.69 74 TYR A N 1
ATOM 595 C CA . TYR A 1 74 ? -4.833 2.465 7.633 1.00 96.69 74 TYR A CA 1
ATOM 596 C C . TYR A 1 74 ? -4.597 2.005 6.200 1.00 96.69 74 TYR A C 1
ATOM 598 O O . TYR A 1 74 ? -3.488 1.614 5.815 1.00 96.69 74 TYR A O 1
ATOM 606 N N . ALA A 1 75 ? -5.657 2.077 5.409 1.00 95.56 75 ALA A N 1
ATOM 607 C CA . ALA A 1 75 ? -5.609 1.827 3.986 1.00 95.56 75 ALA A CA 1
ATOM 608 C C . ALA A 1 75 ? -6.410 2.884 3.240 1.00 95.56 75 ALA A C 1
ATOM 610 O O . ALA A 1 75 ? -7.462 3.316 3.707 1.00 95.56 75 ALA A O 1
ATOM 611 N N . PHE A 1 76 ? -5.924 3.277 2.074 1.00 93.31 76 PHE A N 1
ATOM 612 C CA . PHE A 1 76 ? -6.593 4.240 1.219 1.00 93.31 76 PHE A CA 1
ATOM 613 C C . PHE A 1 76 ? -6.826 3.626 -0.151 1.00 93.31 76 PHE A C 1
ATOM 615 O O . PHE A 1 76 ? -5.886 3.109 -0.763 1.00 93.31 76 PHE A O 1
ATOM 622 N N . ILE A 1 77 ? -8.072 3.686 -0.619 1.00 94.31 77 ILE A N 1
ATOM 623 C CA . ILE A 1 77 ? -8.458 3.178 -1.932 1.00 94.31 77 ILE A CA 1
ATOM 624 C C . ILE A 1 77 ? -9.071 4.286 -2.782 1.00 94.31 77 ILE A C 1
ATOM 626 O O . ILE A 1 77 ? -9.833 5.122 -2.289 1.00 94.31 77 ILE A O 1
ATOM 630 N N . HIS A 1 78 ? -8.779 4.245 -4.079 1.00 92.62 78 HIS A N 1
ATOM 631 C CA . HIS A 1 78 ? -9.425 5.102 -5.066 1.00 92.62 78 HIS A CA 1
ATOM 632 C C . HIS A 1 78 ? -10.426 4.305 -5.885 1.00 92.62 78 HIS A C 1
ATOM 634 O O . HIS A 1 78 ? -10.086 3.269 -6.452 1.00 92.62 78 HIS A O 1
ATOM 640 N N . ILE A 1 79 ? -11.644 4.821 -6.034 1.00 92.31 79 ILE A N 1
ATOM 641 C CA . ILE A 1 79 ? -12.658 4.185 -6.880 1.00 92.31 79 ILE A CA 1
ATOM 642 C C . ILE A 1 79 ? -12.800 4.986 -8.172 1.00 92.31 79 ILE A C 1
ATOM 644 O O . ILE A 1 79 ? -13.325 6.102 -8.191 1.00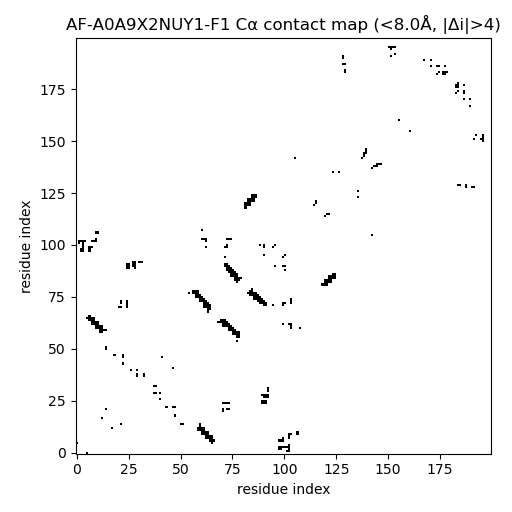 92.31 79 ILE A O 1
ATOM 648 N N . ARG A 1 80 ? -12.336 4.408 -9.285 1.00 90.44 80 ARG A N 1
ATOM 649 C CA . ARG A 1 80 ? -12.332 5.049 -10.608 1.00 90.44 80 ARG A CA 1
ATOM 650 C C . ARG A 1 80 ? -12.904 4.105 -11.658 1.00 90.44 80 ARG A C 1
ATOM 652 O O . ARG A 1 80 ? -12.361 3.037 -11.919 1.00 90.44 80 ARG A O 1
ATOM 659 N N . LYS A 1 81 ? -13.980 4.526 -12.331 1.00 90.12 81 LYS A N 1
ATOM 660 C CA . LYS A 1 81 ? -14.725 3.690 -13.293 1.00 90.12 81 LYS A CA 1
ATOM 661 C C . LYS A 1 81 ? -15.146 2.364 -12.638 1.00 90.12 81 LYS A C 1
ATOM 663 O O . LYS A 1 81 ? -15.962 2.420 -11.731 1.00 90.12 81 LYS A O 1
ATOM 668 N N . LYS A 1 82 ? -14.600 1.223 -13.078 1.00 94.06 82 LYS A N 1
ATOM 669 C CA . LYS A 1 82 ? -14.822 -0.123 -12.514 1.00 94.06 82 LYS A CA 1
ATOM 670 C C . LYS A 1 82 ? -13.595 -0.679 -11.773 1.00 94.06 82 LYS A C 1
ATOM 672 O O . LYS A 1 82 ? -13.476 -1.886 -11.588 1.00 94.06 82 LYS A O 1
ATOM 677 N N . VAL A 1 83 ? -12.663 0.193 -11.397 1.00 94.44 83 VAL A N 1
ATOM 678 C CA . VAL A 1 83 ? -11.416 -0.174 -10.720 1.00 94.44 83 VAL A CA 1
ATOM 679 C C . VAL A 1 83 ? -11.425 0.396 -9.314 1.00 94.44 83 VAL A C 1
ATOM 681 O O . VAL A 1 83 ? -11.698 1.584 -9.124 1.00 94.44 83 VAL A O 1
ATOM 684 N N . ILE A 1 84 ? -11.108 -0.457 -8.351 1.00 95.19 84 ILE A N 1
ATOM 685 C CA . ILE A 1 84 ? -10.831 -0.092 -6.968 1.00 95.19 84 ILE A CA 1
ATOM 686 C C . ILE A 1 84 ? -9.320 -0.232 -6.777 1.00 95.19 84 ILE A C 1
ATOM 688 O O . ILE A 1 84 ? -8.783 -1.335 -6.751 1.00 95.19 84 ILE A O 1
ATOM 692 N N . ASP A 1 85 ? -8.620 0.890 -6.729 1.00 93.19 85 ASP A N 1
ATOM 693 C CA . ASP A 1 85 ? -7.162 0.942 -6.667 1.00 93.19 85 ASP A CA 1
ATOM 694 C C . ASP A 1 85 ? -6.702 1.002 -5.206 1.00 93.19 85 ASP A C 1
ATOM 696 O O . ASP A 1 85 ? -7.006 1.970 -4.504 1.00 93.19 85 ASP A O 1
ATOM 700 N N . PHE A 1 86 ? -5.996 -0.031 -4.741 1.00 90.31 86 PHE A N 1
ATOM 701 C CA . PHE A 1 86 ? -5.323 -0.061 -3.443 1.00 90.31 86 PHE A CA 1
ATOM 702 C C . PHE A 1 86 ? -4.102 0.856 -3.502 1.00 90.31 86 PHE A C 1
ATOM 704 O O . PHE A 1 86 ? -3.020 0.480 -3.940 1.00 90.31 86 PHE A O 1
ATOM 711 N N . SER A 1 87 ? -4.299 2.094 -3.063 1.00 88.12 87 SER A N 1
ATOM 712 C CA . SER A 1 87 ? -3.299 3.154 -3.179 1.00 88.12 87 SER A CA 1
ATOM 713 C C . SER A 1 87 ? -2.280 3.091 -2.047 1.00 88.12 87 SER A C 1
ATOM 715 O O . SER A 1 87 ? -1.069 3.175 -2.258 1.00 88.12 87 SER A O 1
ATOM 717 N N . ILE A 1 88 ? -2.771 2.947 -0.813 1.00 89.31 88 ILE A N 1
ATOM 718 C CA . ILE A 1 88 ? -1.940 2.965 0.389 1.00 89.31 88 ILE A CA 1
ATOM 719 C C . ILE A 1 88 ? -2.392 1.853 1.325 1.00 89.31 88 ILE A C 1
ATOM 721 O O . ILE A 1 88 ? -3.580 1.715 1.594 1.00 89.31 88 ILE A O 1
ATOM 725 N N . LEU A 1 89 ? -1.427 1.127 1.885 1.00 92.56 89 LEU A N 1
ATOM 726 C CA . LEU A 1 89 ? -1.599 0.291 3.066 1.00 92.56 89 LEU A CA 1
ATOM 727 C C . LEU A 1 89 ? -0.409 0.534 3.996 1.00 92.56 89 LEU A C 1
ATOM 729 O O . LEU A 1 89 ? 0.748 0.348 3.604 1.00 92.56 89 LEU A O 1
ATOM 733 N N . LYS A 1 90 ? -0.677 0.992 5.218 1.00 92.94 90 LYS A N 1
ATOM 734 C CA . LYS A 1 90 ? 0.348 1.234 6.238 1.00 92.94 90 LYS A CA 1
ATOM 735 C C . LYS A 1 90 ? -0.115 0.685 7.571 1.00 92.94 90 LYS A C 1
ATOM 737 O O . LYS A 1 90 ? -1.220 0.974 8.017 1.00 92.94 90 LYS A O 1
ATOM 742 N N . THR A 1 91 ? 0.755 -0.072 8.223 1.00 94.81 91 THR A N 1
ATOM 743 C CA . THR A 1 91 ? 0.479 -0.687 9.521 1.00 94.81 91 THR A CA 1
ATOM 744 C C . THR A 1 91 ? 1.655 -0.511 10.462 1.00 94.81 91 THR A C 1
ATOM 746 O O . THR A 1 91 ? 2.806 -0.437 10.029 1.00 94.81 91 THR A O 1
ATOM 749 N N . ILE A 1 92 ? 1.365 -0.469 11.760 1.00 94.94 92 ILE A N 1
ATOM 750 C CA . ILE A 1 92 ? 2.389 -0.468 12.801 1.00 94.94 92 ILE A CA 1
ATOM 751 C C . ILE A 1 92 ? 2.987 -1.888 12.900 1.00 94.94 92 ILE A C 1
ATOM 753 O O . ILE A 1 92 ? 2.234 -2.835 13.152 1.00 94.94 92 ILE A O 1
ATOM 757 N N . PRO A 1 93 ? 4.317 -2.069 12.769 1.00 92.38 93 PRO A N 1
ATOM 758 C CA . PRO A 1 93 ? 4.934 -3.397 12.663 1.00 92.38 93 PRO A CA 1
ATOM 759 C C . PRO A 1 93 ? 4.688 -4.315 13.867 1.00 92.38 93 PRO A C 1
ATOM 761 O O . PRO A 1 93 ? 4.525 -5.525 13.719 1.00 92.38 93 PRO A O 1
ATOM 764 N N . SER A 1 94 ? 4.598 -3.755 15.079 1.00 94.00 94 SER A N 1
ATOM 765 C CA . SER A 1 94 ? 4.324 -4.532 16.297 1.00 94.00 94 SER A CA 1
ATOM 766 C C . SER A 1 94 ? 2.953 -5.223 16.287 1.00 94.00 94 SER A C 1
ATOM 768 O O . SER A 1 94 ? 2.775 -6.220 16.986 1.00 94.00 94 SER A O 1
ATOM 770 N N . PHE A 1 95 ? 2.014 -4.755 15.459 1.00 94.81 95 PHE A N 1
ATOM 771 C CA . PHE A 1 95 ? 0.671 -5.319 15.315 1.00 94.81 95 PHE A CA 1
ATOM 772 C C . PHE A 1 95 ? 0.551 -6.317 14.149 1.00 94.81 95 PHE A C 1
ATOM 774 O O . PHE A 1 95 ? -0.488 -6.959 13.991 1.00 94.81 95 PHE A O 1
ATOM 781 N N . GLU A 1 96 ? 1.605 -6.527 13.353 1.00 92.00 96 GLU A N 1
ATOM 782 C CA . GLU A 1 96 ? 1.584 -7.474 12.225 1.00 92.00 96 GLU A CA 1
ATOM 783 C C . GLU A 1 96 ? 1.376 -8.921 12.678 1.00 92.00 96 GLU A C 1
ATOM 785 O O . GLU A 1 96 ? 0.633 -9.663 12.037 1.00 92.00 96 GLU A O 1
ATOM 790 N N . LYS A 1 97 ? 1.935 -9.304 13.836 1.00 92.00 97 LYS A N 1
ATOM 791 C CA . LYS A 1 97 ? 1.709 -10.628 14.448 1.00 92.00 97 LYS A CA 1
ATOM 792 C C . LYS A 1 97 ? 0.243 -10.870 14.819 1.00 92.00 97 LYS A C 1
ATOM 794 O O . LYS A 1 97 ? -0.192 -12.015 14.871 1.00 92.00 97 LYS A O 1
ATOM 799 N N . LEU A 1 98 ? -0.514 -9.798 15.048 1.00 94.50 98 LEU A N 1
ATOM 800 C CA . LEU A 1 98 ? -1.951 -9.841 15.317 1.00 94.50 98 LEU A CA 1
ATOM 801 C C . LEU A 1 98 ? -2.788 -9.798 14.029 1.00 94.50 98 LEU A C 1
ATOM 803 O O . LEU A 1 98 ? -4.015 -9.836 14.100 1.00 94.50 98 LEU A O 1
ATOM 807 N N . GLN A 1 99 ? -2.132 -9.776 12.864 1.00 94.25 99 GLN A N 1
ATOM 808 C CA . GLN A 1 99 ? -2.723 -9.783 11.525 1.00 94.25 99 GLN A CA 1
ATOM 809 C C . GLN A 1 99 ? -3.486 -8.505 11.145 1.00 94.25 99 GLN A C 1
ATOM 811 O O . GLN A 1 99 ? -4.494 -8.568 10.443 1.00 94.25 99 GLN A O 1
ATOM 816 N N . VAL A 1 100 ? -2.980 -7.332 11.543 1.00 95.69 100 VAL A N 1
ATOM 817 C CA . VAL A 1 100 ? -3.571 -6.026 11.179 1.00 95.69 100 VAL A CA 1
ATOM 818 C C . VAL A 1 100 ? -3.699 -5.814 9.659 1.00 95.69 100 VAL A C 1
ATOM 820 O O . VAL A 1 100 ? -4.737 -5.349 9.196 1.00 95.69 100 VAL A O 1
ATOM 823 N N . ASN A 1 101 ? -2.700 -6.228 8.866 1.00 94.00 101 ASN A N 1
ATOM 824 C CA . ASN A 1 101 ? -2.762 -6.164 7.398 1.00 94.00 101 ASN A CA 1
ATOM 825 C C . ASN A 1 101 ? -3.917 -7.008 6.845 1.00 94.00 101 ASN A C 1
ATOM 827 O O . ASN A 1 101 ? -4.688 -6.545 6.008 1.00 94.00 101 ASN A O 1
ATOM 831 N N . ALA A 1 102 ? -4.055 -8.233 7.358 1.00 94.19 102 ALA A N 1
ATOM 832 C CA . ALA A 1 102 ? -5.094 -9.158 6.932 1.00 94.19 102 ALA A CA 1
ATOM 833 C C . ALA A 1 102 ? -6.489 -8.614 7.255 1.00 94.19 102 ALA A C 1
ATOM 835 O O . ALA A 1 102 ? -7.394 -8.708 6.432 1.00 94.19 102 ALA A O 1
ATOM 836 N N . ALA A 1 103 ? -6.637 -8.025 8.446 1.00 95.94 103 ALA A N 1
ATOM 837 C CA . ALA A 1 103 ? -7.877 -7.401 8.879 1.00 95.94 103 ALA A CA 1
ATOM 838 C C . ALA A 1 103 ? -8.276 -6.253 7.942 1.00 95.94 103 ALA A C 1
ATOM 840 O O . ALA A 1 103 ? -9.405 -6.253 7.466 1.00 95.94 103 ALA A O 1
ATOM 841 N N . LEU A 1 104 ? -7.353 -5.332 7.619 1.00 96.25 104 LEU A N 1
ATOM 842 C CA . LEU A 1 104 ? -7.617 -4.217 6.697 1.00 96.25 104 LEU A CA 1
ATOM 843 C C . LEU A 1 104 ? -8.092 -4.704 5.332 1.00 96.25 104 LEU A C 1
ATOM 845 O O . LEU A 1 104 ? -9.149 -4.281 4.873 1.00 96.25 104 LEU A O 1
ATOM 849 N N . ILE A 1 105 ? -7.338 -5.610 4.704 1.00 95.25 105 ILE A N 1
ATOM 850 C CA . ILE A 1 105 ? -7.674 -6.121 3.370 1.00 95.25 105 ILE A CA 1
ATOM 851 C C . ILE A 1 105 ? -9.039 -6.805 3.401 1.00 95.25 105 ILE A C 1
ATOM 853 O O . ILE A 1 105 ? -9.891 -6.513 2.567 1.00 95.25 105 ILE A O 1
ATOM 857 N N . TYR A 1 106 ? -9.274 -7.670 4.387 1.00 94.62 106 TYR A N 1
ATOM 858 C CA . TYR A 1 106 ? -10.543 -8.371 4.521 1.00 94.62 106 TYR A CA 1
ATOM 859 C C . TYR A 1 106 ? -11.724 -7.413 4.734 1.00 94.62 106 TYR A C 1
ATOM 861 O O . TYR A 1 106 ? -12.738 -7.536 4.052 1.00 94.62 106 TYR A O 1
ATOM 869 N N . GLY A 1 107 ? -11.583 -6.425 5.623 1.00 95.25 107 GLY A N 1
ATOM 870 C CA . GLY A 1 107 ? -12.618 -5.420 5.868 1.00 95.25 107 GLY A CA 1
ATOM 871 C C . GLY A 1 107 ? -12.956 -4.608 4.616 1.00 95.25 107 GLY A C 1
ATOM 872 O O . GLY A 1 107 ? -14.127 -4.371 4.334 1.00 95.25 107 GLY A O 1
ATOM 873 N N . ILE A 1 108 ? -11.945 -4.254 3.819 1.00 95.50 108 ILE A N 1
ATOM 874 C CA . ILE A 1 108 ? -12.132 -3.547 2.544 1.00 95.50 108 ILE A CA 1
ATOM 875 C C . ILE A 1 108 ? -12.831 -4.435 1.515 1.00 95.50 108 ILE A C 1
ATOM 877 O O . ILE A 1 108 ? -13.731 -3.968 0.823 1.00 95.50 108 ILE A O 1
ATOM 881 N N . LEU A 1 109 ? -12.447 -5.711 1.417 1.00 94.50 109 LEU A N 1
ATOM 882 C CA . LEU A 1 109 ? -13.089 -6.665 0.510 1.00 94.50 109 LEU A CA 1
ATOM 883 C C . LEU A 1 109 ? -14.570 -6.853 0.841 1.00 94.50 109 LEU A C 1
ATOM 885 O O . LEU A 1 109 ? -15.390 -6.864 -0.074 1.00 94.50 109 LEU A O 1
ATOM 889 N N . LEU A 1 110 ? -14.915 -6.946 2.129 1.00 94.06 110 LEU A N 1
ATOM 890 C CA . LEU A 1 110 ? -16.308 -7.011 2.569 1.00 94.06 110 LEU A CA 1
ATOM 891 C C . LEU A 1 110 ? -17.082 -5.739 2.208 1.00 94.06 110 LEU A C 1
ATOM 893 O O . LEU A 1 110 ? -18.149 -5.828 1.609 1.00 94.06 110 LEU A O 1
ATOM 897 N N . ASP A 1 111 ? -16.535 -4.563 2.518 1.00 94.69 111 ASP A N 1
ATOM 898 C CA . ASP A 1 111 ? -17.177 -3.273 2.220 1.00 94.69 111 ASP A CA 1
ATOM 899 C C . ASP A 1 111 ? -17.316 -3.004 0.706 1.00 94.69 111 ASP A C 1
ATOM 901 O O . ASP A 1 111 ? -18.211 -2.288 0.253 1.00 94.69 111 ASP A O 1
ATOM 905 N N . CYS A 1 112 ? -16.445 -3.604 -0.107 1.00 94.25 112 CYS A N 1
ATOM 906 C CA . CYS A 1 112 ? -16.484 -3.508 -1.564 1.00 94.25 112 CYS A CA 1
ATOM 907 C C . CYS A 1 112 ? -17.256 -4.654 -2.238 1.00 94.25 112 CYS A C 1
ATOM 909 O O . CYS A 1 112 ? -17.326 -4.673 -3.468 1.00 94.25 112 CYS A O 1
ATOM 911 N N . ASN A 1 113 ? -17.834 -5.598 -1.489 1.00 94.81 113 ASN A N 1
ATOM 912 C CA . ASN A 1 113 ? -18.401 -6.830 -2.046 1.00 94.81 113 ASN A CA 1
ATOM 913 C C . ASN A 1 113 ? -19.512 -6.577 -3.081 1.00 94.81 113 ASN A C 1
ATOM 915 O O . ASN A 1 113 ? -19.553 -7.238 -4.121 1.00 94.81 113 ASN A O 1
ATOM 919 N N . ASP A 1 114 ? -20.362 -5.576 -2.852 1.00 95.25 114 ASP A N 1
ATOM 920 C CA . ASP A 1 114 ? -21.418 -5.198 -3.800 1.00 95.25 114 ASP A CA 1
ATOM 921 C C . ASP A 1 114 ? -20.836 -4.635 -5.105 1.00 95.25 114 ASP A C 1
ATOM 923 O O . ASP A 1 114 ? -21.278 -4.985 -6.203 1.00 95.25 114 ASP A O 1
ATOM 927 N N . LEU A 1 115 ? -19.784 -3.811 -5.010 1.00 94.62 115 LEU A N 1
ATOM 928 C CA . LEU A 1 115 ? -19.087 -3.280 -6.183 1.00 94.62 115 LEU A CA 1
ATOM 929 C C . LEU A 1 115 ? -18.421 -4.410 -6.971 1.00 94.62 115 LEU A C 1
ATOM 931 O O . LEU A 1 115 ? -18.577 -4.481 -8.192 1.00 94.62 115 LEU A O 1
ATOM 935 N N . LEU A 1 116 ? -17.727 -5.317 -6.284 1.00 94.44 116 LEU A N 1
ATOM 936 C CA . LEU A 1 116 ? -17.095 -6.487 -6.894 1.00 94.44 116 LEU A CA 1
ATOM 937 C C . LEU A 1 116 ? -18.126 -7.365 -7.614 1.00 94.44 116 LEU A C 1
ATOM 939 O O . LEU A 1 116 ? -17.935 -7.714 -8.779 1.00 94.44 116 LEU A O 1
ATOM 943 N N . SER A 1 117 ? -19.266 -7.622 -6.971 1.00 94.50 117 SER A N 1
ATOM 944 C CA . SER A 1 117 ? -20.379 -8.385 -7.551 1.00 94.50 117 SER A CA 1
ATOM 945 C C . SER A 1 117 ? -20.999 -7.694 -8.774 1.00 94.50 117 SER A C 1
ATOM 947 O O . SER A 1 117 ? -21.489 -8.359 -9.683 1.00 94.50 117 SER A O 1
ATOM 949 N N . SER A 1 118 ? -20.914 -6.361 -8.858 1.00 95.12 118 SER A N 1
ATOM 950 C CA . SER A 1 118 ? -21.340 -5.566 -10.023 1.00 95.12 118 SER A CA 1
ATOM 951 C C . SER A 1 118 ? -20.298 -5.489 -11.162 1.00 95.12 118 SER A C 1
ATOM 953 O O . SER A 1 118 ? -20.466 -4.751 -12.143 1.00 95.12 118 SER A O 1
ATOM 955 N N . GLY A 1 119 ? -19.209 -6.257 -11.056 1.00 94.31 119 GLY A N 1
ATOM 956 C CA . GLY A 1 119 ? -18.160 -6.360 -12.070 1.00 94.31 119 GLY A CA 1
ATOM 957 C C . GLY A 1 119 ? -17.036 -5.333 -11.927 1.00 94.31 119 GLY A C 1
ATOM 958 O O . GLY A 1 119 ? -16.359 -5.036 -12.915 1.00 94.31 119 GLY A O 1
ATOM 959 N N . PHE A 1 120 ? -16.847 -4.763 -10.734 1.00 95.94 120 PHE A N 1
ATOM 960 C CA . PHE A 1 120 ? -15.616 -4.046 -10.402 1.00 95.94 120 PHE A CA 1
ATOM 961 C C . PHE A 1 120 ? -14.505 -5.047 -10.091 1.00 95.94 120 PHE A C 1
ATOM 963 O O . PHE A 1 120 ? -14.759 -6.192 -9.722 1.00 95.94 120 PHE A O 1
ATOM 970 N N . TYR A 1 121 ? -13.261 -4.597 -10.196 1.00 94.38 121 TYR A N 1
ATOM 971 C CA . TYR A 1 121 ? -12.113 -5.349 -9.707 1.00 94.38 121 TYR A CA 1
ATOM 972 C C . TYR A 1 121 ? -11.226 -4.469 -8.839 1.00 94.38 121 TYR A C 1
ATOM 974 O O . TYR A 1 121 ? -11.181 -3.246 -9.001 1.00 94.38 121 TYR A O 1
ATOM 982 N N . ILE A 1 122 ? -10.509 -5.116 -7.926 1.00 94.50 122 ILE A N 1
ATOM 983 C CA . ILE A 1 122 ? -9.508 -4.472 -7.089 1.00 94.50 122 ILE A CA 1
ATOM 984 C C . ILE A 1 122 ? -8.122 -4.660 -7.708 1.00 94.50 122 ILE A C 1
ATOM 986 O O . ILE A 1 122 ? -7.797 -5.730 -8.223 1.00 94.50 122 ILE A O 1
ATOM 990 N N . CYS A 1 123 ? -7.312 -3.607 -7.666 1.00 93.50 123 CYS A N 1
ATOM 991 C CA . CYS A 1 123 ? -5.953 -3.570 -8.184 1.00 93.50 123 CYS A CA 1
ATOM 992 C C . CYS A 1 123 ? -5.007 -3.070 -7.087 1.00 93.50 123 CYS A C 1
ATOM 994 O O . CYS A 1 123 ? -5.220 -1.986 -6.571 1.00 93.50 123 CYS A O 1
ATOM 996 N N . ASP A 1 124 ? -3.961 -3.832 -6.758 1.00 90.12 124 ASP A N 1
ATOM 997 C CA . ASP A 1 124 ? -2.890 -3.447 -5.809 1.00 90.12 124 ASP A CA 1
ATOM 998 C C . ASP A 1 124 ? -1.667 -2.825 -6.525 1.00 90.12 124 ASP A C 1
ATOM 1000 O O . ASP A 1 124 ? -0.546 -2.758 -6.025 1.00 90.12 124 ASP A O 1
ATOM 1004 N N . GLY A 1 125 ? -1.865 -2.412 -7.775 1.00 87.81 125 GLY A N 1
ATOM 1005 C CA . GLY A 1 125 ? -0.810 -1.88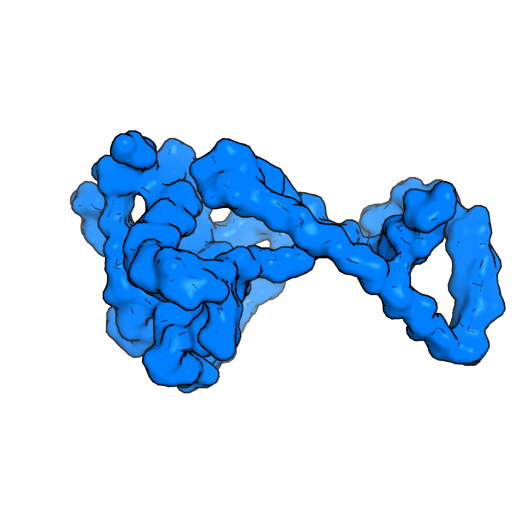0 -8.627 1.00 87.81 125 GLY A CA 1
ATOM 1006 C C . GLY A 1 125 ? 0.136 -2.947 -9.189 1.00 87.81 125 GLY A C 1
ATOM 1007 O O . GLY A 1 125 ? -0.176 -4.133 -9.300 1.00 87.81 125 GLY A O 1
ATOM 1008 N N . SER A 1 126 ? 1.306 -2.494 -9.639 1.00 84.94 126 SER A N 1
ATOM 1009 C CA . SER A 1 126 ? 2.284 -3.311 -10.367 1.00 84.94 126 SER A CA 1
ATOM 1010 C C . SER A 1 126 ? 3.418 -3.801 -9.472 1.00 84.94 126 SER A C 1
ATOM 1012 O O . SER A 1 126 ? 3.909 -3.051 -8.628 1.00 84.94 126 SER A O 1
ATOM 1014 N N . LYS A 1 127 ? 3.916 -5.020 -9.720 1.00 80.75 127 LYS A N 1
ATOM 1015 C CA . LYS A 1 127 ? 5.124 -5.533 -9.057 1.00 80.75 127 LYS A CA 1
ATOM 1016 C C . LYS A 1 127 ? 6.306 -4.591 -9.301 1.00 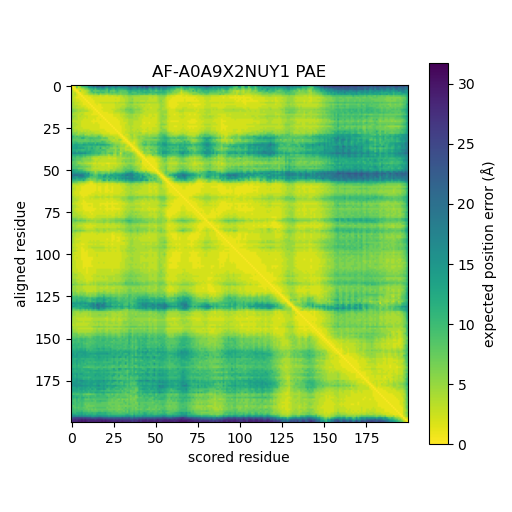80.75 127 LYS A C 1
ATOM 1018 O O . LYS A 1 127 ? 6.668 -4.326 -10.447 1.00 80.75 127 LYS A O 1
ATOM 1023 N N . SER A 1 128 ? 6.935 -4.115 -8.229 1.00 78.06 128 SER A N 1
ATOM 1024 C CA . SER A 1 128 ? 8.160 -3.324 -8.337 1.00 78.06 128 SER A CA 1
ATOM 1025 C C . SER A 1 128 ? 9.356 -4.227 -8.638 1.00 78.06 128 SER A C 1
ATOM 1027 O O . SER A 1 128 ? 9.562 -5.246 -7.988 1.00 78.06 128 SER A O 1
ATOM 1029 N N . VAL A 1 129 ? 10.174 -3.831 -9.614 1.00 78.88 129 VAL A N 1
ATOM 1030 C CA . VAL A 1 129 ? 11.473 -4.472 -9.901 1.00 78.88 129 VAL A CA 1
ATOM 1031 C C . VAL A 1 129 ? 12.566 -3.969 -8.943 1.00 78.88 129 VAL A C 1
ATOM 1033 O O . VAL A 1 129 ? 13.601 -4.609 -8.768 1.00 78.88 129 VAL A O 1
ATOM 1036 N N . PHE A 1 130 ? 12.329 -2.811 -8.319 1.00 72.12 130 PHE A N 1
ATOM 1037 C CA . PHE A 1 130 ? 13.265 -2.104 -7.444 1.00 72.12 130 PHE A CA 1
ATOM 1038 C C . PHE A 1 130 ? 13.091 -2.481 -5.965 1.00 72.12 130 PHE A C 1
ATOM 1040 O O . PHE A 1 130 ? 14.060 -2.520 -5.213 1.00 72.12 130 PHE A O 1
ATOM 1047 N N . HIS A 1 131 ? 11.858 -2.768 -5.542 1.00 64.62 131 HIS A N 1
ATOM 1048 C CA . HIS A 1 131 ? 11.539 -3.191 -4.182 1.00 64.62 131 HIS A CA 1
ATOM 1049 C C . HIS A 1 131 ? 11.018 -4.623 -4.195 1.00 64.62 131 HIS A C 1
ATOM 1051 O O . HIS A 1 131 ? 9.961 -4.894 -4.758 1.00 64.62 131 HIS A O 1
ATOM 1057 N N . GLU A 1 132 ? 11.739 -5.523 -3.537 1.00 64.56 132 GLU A N 1
ATOM 1058 C CA . GLU A 1 132 ? 11.255 -6.875 -3.283 1.00 64.56 132 GLU A CA 1
ATOM 1059 C C . GLU A 1 132 ? 10.356 -6.842 -2.046 1.00 64.56 132 GLU A C 1
ATOM 1061 O O . GLU A 1 132 ? 10.818 -6.662 -0.919 1.00 64.56 132 GLU A O 1
ATOM 1066 N N . THR A 1 133 ? 9.048 -6.957 -2.267 1.00 71.38 133 THR A N 1
ATOM 1067 C CA . THR A 1 133 ? 8.068 -7.177 -1.204 1.00 71.38 133 THR A CA 1
ATOM 1068 C C . THR A 1 133 ? 7.277 -8.438 -1.532 1.00 71.38 133 THR A C 1
ATOM 1070 O O . THR A 1 133 ? 6.878 -8.655 -2.675 1.00 71.38 133 THR A O 1
ATOM 1073 N N . ASN A 1 134 ? 7.008 -9.263 -0.520 1.00 81.56 134 ASN A N 1
ATOM 1074 C CA . ASN A 1 134 ? 6.177 -10.466 -0.670 1.00 81.56 134 ASN A CA 1
ATOM 1075 C C . ASN A 1 134 ? 4.675 -10.142 -0.561 1.00 81.56 134 ASN A C 1
ATOM 1077 O O . ASN A 1 134 ? 3.863 -11.022 -0.292 1.00 81.56 134 ASN A O 1
ATOM 1081 N N . PHE A 1 135 ? 4.299 -8.867 -0.711 1.00 85.31 135 PHE A N 1
ATOM 1082 C CA . PHE A 1 135 ? 2.936 -8.410 -0.456 1.00 85.31 135 PHE A CA 1
ATOM 1083 C C . PHE A 1 135 ? 1.948 -8.925 -1.509 1.00 85.31 135 PHE A C 1
ATOM 1085 O O . PHE A 1 135 ? 0.876 -9.405 -1.164 1.00 85.31 135 PHE A O 1
ATOM 1092 N N . GLN A 1 136 ? 2.339 -8.937 -2.785 1.00 87.31 136 GLN A N 1
ATOM 1093 C CA . GLN A 1 136 ? 1.479 -9.477 -3.842 1.00 87.31 136 GLN A CA 1
ATOM 1094 C C . GLN A 1 136 ? 1.297 -10.993 -3.716 1.00 87.31 136 GLN A C 1
ATOM 1096 O O . GLN A 1 136 ? 0.179 -11.478 -3.840 1.00 87.31 136 GLN A O 1
ATOM 1101 N N . ASP A 1 137 ? 2.356 -11.736 -3.379 1.00 88.75 137 ASP A N 1
ATOM 1102 C CA . ASP A 1 137 ? 2.242 -13.182 -3.149 1.00 88.75 137 ASP A CA 1
ATOM 1103 C C . ASP A 1 137 ? 1.358 -13.480 -1.917 1.00 88.75 137 ASP A C 1
ATOM 1105 O O . ASP A 1 137 ? 0.617 -14.463 -1.884 1.00 88.75 137 ASP A O 1
ATOM 1109 N N . TYR A 1 138 ? 1.388 -12.598 -0.910 1.00 89.25 138 TYR A N 1
ATOM 1110 C CA . TYR A 1 138 ? 0.475 -12.630 0.232 1.00 89.25 138 TYR A CA 1
ATOM 1111 C C . TYR A 1 138 ? -0.989 -12.405 -0.195 1.00 89.25 138 TYR A C 1
ATOM 1113 O O . TYR A 1 138 ? -1.864 -13.167 0.223 1.00 89.25 138 TYR A O 1
ATOM 1121 N N . LEU A 1 139 ? -1.260 -11.428 -1.067 1.00 92.00 139 LEU A N 1
ATOM 1122 C CA . LEU A 1 139 ? -2.597 -11.198 -1.623 1.00 92.00 139 LEU A CA 1
ATOM 1123 C C . LEU A 1 139 ? -3.113 -12.396 -2.432 1.00 92.00 139 LEU A C 1
ATOM 1125 O O . LEU A 1 139 ? -4.265 -12.799 -2.262 1.00 92.00 139 LEU A O 1
ATOM 1129 N N . GLU A 1 140 ? -2.269 -12.999 -3.272 1.00 92.69 140 GLU A N 1
ATOM 1130 C CA . GLU A 1 140 ? -2.638 -14.190 -4.049 1.00 92.69 140 GLU A CA 1
ATOM 1131 C C . GLU A 1 140 ? -2.987 -15.367 -3.130 1.00 92.69 140 GLU A C 1
ATOM 1133 O O . GLU A 1 140 ? -4.024 -16.009 -3.295 1.00 92.69 140 GLU A O 1
ATOM 1138 N N . LYS A 1 141 ? -2.156 -15.613 -2.109 1.00 91.00 141 LYS A N 1
ATOM 1139 C CA . LYS A 1 141 ? -2.318 -16.753 -1.200 1.00 91.00 141 LYS A CA 1
ATOM 1140 C C . LYS A 1 141 ? -3.568 -16.668 -0.323 1.00 91.00 141 LYS A C 1
ATOM 1142 O O . LYS A 1 141 ? -4.192 -17.698 -0.075 1.00 91.00 141 LYS A O 1
ATOM 1147 N N . TYR A 1 142 ? -3.891 -15.487 0.204 1.00 90.12 142 TYR A N 1
ATOM 1148 C CA . TYR A 1 142 ? -4.914 -15.349 1.251 1.00 90.12 142 TYR A CA 1
ATOM 1149 C C . TYR A 1 142 ? -6.198 -14.652 0.796 1.00 90.12 142 TYR A C 1
ATOM 1151 O O . TYR A 1 142 ? -7.221 -14.808 1.457 1.00 90.12 142 TYR A O 1
ATOM 1159 N N . PHE A 1 143 ? -6.167 -13.911 -0.316 1.00 91.75 143 PHE A N 1
ATOM 1160 C CA . PHE A 1 143 ? -7.286 -13.068 -0.756 1.00 91.75 143 PHE A CA 1
ATOM 1161 C C . PHE A 1 143 ? -7.728 -13.334 -2.198 1.00 91.75 143 PHE A C 1
ATOM 1163 O O . PHE A 1 143 ? -8.504 -12.559 -2.750 1.00 91.75 143 PHE A O 1
ATOM 1170 N N . ALA A 1 144 ? -7.253 -14.427 -2.807 1.00 90.25 144 ALA A N 1
ATOM 1171 C CA . ALA A 1 144 ? -7.608 -14.848 -4.165 1.00 90.25 144 ALA A CA 1
ATOM 1172 C C . ALA A 1 144 ? -7.305 -13.800 -5.254 1.00 90.25 144 ALA A C 1
ATOM 1174 O O . ALA A 1 144 ? -7.900 -13.813 -6.335 1.00 90.25 144 ALA A O 1
ATOM 1175 N N . PHE A 1 145 ? -6.352 -12.903 -4.990 1.00 93.94 145 PHE A N 1
ATOM 1176 C CA . PHE A 1 145 ? -5.797 -12.055 -6.036 1.00 93.94 145 PHE A CA 1
ATOM 1177 C C . PHE A 1 145 ? -5.070 -12.932 -7.058 1.00 93.94 145 PHE A C 1
ATOM 1179 O O . PHE A 1 145 ? -4.671 -14.062 -6.779 1.00 93.94 145 PHE A O 1
ATOM 1186 N N . ARG A 1 146 ? -4.882 -12.392 -8.259 1.00 93.62 146 ARG A N 1
ATOM 1187 C CA . ARG A 1 146 ? -4.078 -13.024 -9.304 1.00 93.62 146 ARG A CA 1
ATOM 1188 C C . ARG A 1 146 ? -3.235 -11.982 -10.009 1.00 93.62 146 ARG A C 1
ATOM 1190 O O . ARG A 1 146 ? -3.684 -10.853 -10.219 1.00 93.62 146 ARG A O 1
ATOM 1197 N N . LYS A 1 147 ? -2.055 -12.380 -10.470 1.00 90.69 147 LYS A N 1
ATOM 1198 C CA . LYS A 1 147 ? -1.271 -11.572 -11.407 1.00 90.69 147 LYS A CA 1
ATOM 1199 C C . LYS A 1 147 ? -2.021 -11.392 -12.736 1.00 90.69 147 LYS A C 1
ATOM 1201 O O . LYS A 1 147 ? -2.536 -12.340 -13.332 1.00 90.69 147 LYS A O 1
ATOM 1206 N N . ALA A 1 148 ? -2.071 -10.149 -13.209 1.00 90.31 148 ALA A N 1
ATOM 1207 C CA . ALA A 1 148 ? -2.502 -9.796 -14.556 1.00 90.31 148 ALA A CA 1
ATOM 1208 C C . ALA A 1 148 ? -1.264 -9.371 -15.354 1.00 90.31 148 ALA A C 1
ATOM 1210 O O . ALA A 1 148 ? -0.759 -8.261 -15.198 1.00 90.31 148 ALA A O 1
ATOM 1211 N N . TYR A 1 149 ? -0.731 -10.290 -16.157 1.00 86.81 149 TYR A N 1
ATOM 1212 C CA . TYR A 1 149 ? 0.477 -10.038 -16.935 1.00 86.81 149 TYR A CA 1
ATOM 1213 C C . TYR A 1 149 ? 0.181 -9.127 -18.125 1.00 86.81 149 TYR A C 1
ATOM 1215 O O . TYR A 1 149 ? -0.813 -9.307 -18.825 1.00 86.81 149 TYR A O 1
ATOM 1223 N N . VAL A 1 150 ? 1.079 -8.174 -18.368 1.00 85.25 150 VAL A N 1
ATOM 1224 C CA . VAL A 1 150 ? 1.021 -7.242 -19.501 1.00 85.25 150 VAL A CA 1
ATOM 1225 C C . VAL A 1 150 ? 2.296 -7.338 -20.326 1.00 85.25 150 VAL A C 1
ATOM 1227 O O . VAL A 1 150 ? 3.334 -7.798 -19.838 1.00 85.25 150 VAL A O 1
ATOM 1230 N N . ASP A 1 151 ? 2.232 -6.932 -21.588 1.00 85.69 151 ASP A N 1
ATOM 1231 C CA . ASP A 1 151 ? 3.420 -6.794 -22.426 1.00 85.69 151 ASP A CA 1
ATOM 1232 C C . ASP A 1 151 ? 4.138 -5.492 -22.092 1.00 85.69 151 ASP A C 1
ATOM 1234 O O . ASP A 1 151 ? 3.572 -4.399 -22.155 1.00 85.69 151 ASP A O 1
ATOM 1238 N N . LEU A 1 152 ? 5.400 -5.619 -21.689 1.00 87.19 152 LEU A N 1
ATOM 1239 C CA . LEU A 1 152 ? 6.221 -4.479 -21.327 1.00 87.19 152 LEU A CA 1
ATOM 1240 C C . LEU A 1 152 ? 6.880 -3.910 -22.585 1.00 87.19 152 LEU A C 1
ATOM 1242 O O . LEU A 1 152 ? 7.881 -4.433 -23.068 1.00 87.19 152 LEU A O 1
ATOM 1246 N N . HIS A 1 153 ? 6.332 -2.813 -23.102 1.00 87.75 153 HIS A N 1
ATOM 1247 C CA . HIS A 1 153 ? 6.913 -2.101 -24.236 1.00 87.75 153 HIS A CA 1
ATOM 1248 C C . HIS A 1 153 ? 7.901 -1.027 -23.758 1.00 87.75 153 HIS A C 1
ATOM 1250 O O . HIS A 1 153 ? 7.502 0.011 -23.228 1.00 87.75 153 HIS A O 1
ATOM 1256 N N . ILE A 1 154 ? 9.202 -1.274 -23.945 1.00 88.31 154 ILE A N 1
ATOM 1257 C CA . ILE A 1 154 ? 10.269 -0.347 -23.545 1.00 88.31 154 ILE A CA 1
ATOM 1258 C C . ILE A 1 154 ? 10.774 0.430 -24.759 1.00 88.31 154 ILE A C 1
ATOM 1260 O O . ILE A 1 154 ? 11.331 -0.141 -25.696 1.00 88.31 154 ILE A O 1
ATOM 1264 N N . VAL A 1 155 ? 10.646 1.756 -24.704 1.00 89.25 155 VAL A N 1
ATOM 1265 C CA . VAL A 1 155 ? 11.174 2.664 -25.726 1.00 89.25 155 VAL A CA 1
ATOM 1266 C C . VAL A 1 155 ? 12.316 3.482 -25.131 1.00 89.25 155 VAL A C 1
ATOM 1268 O O . VAL A 1 155 ? 12.111 4.343 -24.277 1.00 89.25 155 VAL A O 1
ATOM 1271 N N . TYR A 1 156 ? 13.539 3.221 -25.593 1.00 87.94 156 TYR A N 1
ATOM 1272 C CA . TYR A 1 156 ? 14.714 3.995 -25.192 1.00 87.94 156 TYR A CA 1
ATOM 1273 C C . TYR A 1 156 ? 14.868 5.257 -26.034 1.00 87.94 156 TYR A C 1
ATOM 1275 O O . TYR A 1 156 ? 14.683 5.240 -27.251 1.00 87.94 156 TYR A O 1
ATOM 1283 N N . ASN A 1 157 ? 15.317 6.338 -25.395 1.00 90.19 157 ASN A N 1
ATOM 1284 C CA . ASN A 1 157 ? 15.720 7.547 -26.104 1.00 90.19 157 ASN A CA 1
ATOM 1285 C C . ASN A 1 157 ? 16.867 7.220 -27.092 1.00 90.19 157 ASN A C 1
ATOM 1287 O O . ASN A 1 157 ? 17.881 6.653 -26.663 1.00 90.19 157 ASN A O 1
ATOM 1291 N N . PRO A 1 158 ? 16.756 7.597 -28.384 1.00 91.62 158 PRO A N 1
ATOM 1292 C CA . PRO A 1 158 ? 17.755 7.282 -29.406 1.00 91.62 158 PRO A CA 1
ATOM 1293 C C . PRO A 1 158 ? 19.191 7.660 -29.027 1.00 91.62 158 PRO A C 1
ATOM 1295 O O . PRO A 1 158 ? 20.112 6.902 -29.323 1.00 91.62 158 PRO A O 1
ATOM 1298 N N . LYS A 1 159 ? 19.379 8.773 -28.299 1.00 94.00 159 LYS A N 1
ATOM 1299 C CA . LYS A 1 159 ? 20.700 9.263 -27.863 1.00 94.00 159 LYS A CA 1
ATOM 1300 C C . LYS A 1 159 ? 21.451 8.266 -26.978 1.00 94.00 159 LYS A C 1
ATOM 1302 O O . LYS A 1 159 ? 22.672 8.195 -27.034 1.00 94.00 159 LYS A O 1
ATOM 1307 N N . TYR A 1 160 ? 20.729 7.492 -26.169 1.00 89.19 160 TYR A N 1
ATOM 1308 C CA . TYR A 1 160 ? 21.315 6.560 -25.200 1.00 89.19 160 TYR A CA 1
ATOM 1309 C C . TYR A 1 160 ? 21.194 5.098 -25.630 1.00 89.19 160 TYR A C 1
ATOM 1311 O O . TYR A 1 160 ? 21.669 4.210 -24.923 1.00 89.19 160 TYR A O 1
ATOM 1319 N N . ARG A 1 161 ? 20.581 4.824 -26.790 1.00 88.50 161 ARG A N 1
ATOM 1320 C CA . ARG A 1 161 ? 20.300 3.460 -27.258 1.00 88.50 161 ARG A CA 1
ATOM 1321 C C . ARG A 1 161 ? 21.570 2.624 -27.399 1.00 88.50 161 ARG A C 1
ATOM 1323 O O . ARG A 1 161 ? 21.593 1.471 -26.974 1.00 88.50 161 ARG A O 1
ATOM 1330 N N . PHE A 1 162 ? 22.623 3.200 -27.980 1.00 89.88 162 PHE A N 1
ATOM 1331 C CA . PHE A 1 162 ? 23.899 2.504 -28.150 1.00 89.88 162 PHE A CA 1
ATOM 1332 C C . PHE A 1 162 ? 24.570 2.227 -26.801 1.00 89.88 162 PHE A C 1
ATOM 1334 O O . PHE A 1 162 ? 24.900 1.080 -26.504 1.00 89.88 162 PHE A O 1
ATOM 1341 N N . THR A 1 163 ? 24.685 3.253 -25.954 1.00 91.12 163 THR A N 1
ATOM 1342 C CA . THR A 1 163 ? 25.267 3.141 -24.610 1.00 91.12 163 THR A CA 1
ATOM 1343 C C . THR A 1 163 ? 24.554 2.079 -23.784 1.00 91.12 163 THR A C 1
ATOM 1345 O O . THR A 1 163 ? 25.200 1.201 -23.218 1.00 91.12 163 THR A O 1
ATOM 1348 N N . PHE A 1 164 ? 23.219 2.093 -23.771 1.00 90.81 164 PHE A N 1
ATOM 1349 C CA . PHE A 1 164 ? 22.437 1.096 -23.052 1.00 90.81 164 PHE A CA 1
ATOM 1350 C C . PHE A 1 164 ? 22.668 -0.318 -23.594 1.00 90.81 164 PHE A C 1
ATOM 1352 O O . PHE A 1 164 ? 22.864 -1.239 -22.809 1.00 90.81 164 PHE A O 1
ATOM 1359 N N . LYS A 1 165 ? 22.721 -0.506 -24.920 1.00 89.31 165 LYS A N 1
ATOM 1360 C CA . LYS A 1 165 ? 22.979 -1.820 -25.536 1.00 89.31 165 LYS A CA 1
ATOM 1361 C C . LYS A 1 165 ? 24.326 -2.410 -25.102 1.00 89.31 165 LYS A C 1
ATOM 1363 O O . LYS A 1 165 ? 24.411 -3.613 -24.856 1.00 89.31 165 LYS A O 1
ATOM 1368 N N . VAL A 1 166 ? 25.364 -1.576 -24.995 1.00 92.06 166 VAL A N 1
ATOM 1369 C CA . VAL A 1 166 ? 26.686 -1.987 -24.490 1.00 92.06 166 VAL A CA 1
ATOM 1370 C C . VAL A 1 166 ? 26.604 -2.353 -23.007 1.00 92.06 166 VAL A C 1
ATOM 1372 O O . VAL A 1 166 ? 27.017 -3.447 -22.624 1.00 92.06 166 VAL A O 1
ATOM 1375 N N . LEU A 1 167 ? 26.016 -1.478 -22.187 1.00 92.94 167 LEU A N 1
ATOM 1376 C CA . LEU A 1 167 ? 25.866 -1.697 -20.747 1.00 92.94 167 LEU A CA 1
ATOM 1377 C C . LEU A 1 167 ? 25.058 -2.967 -20.433 1.00 92.94 167 LEU A C 1
ATOM 1379 O O . LEU A 1 167 ? 25.469 -3.764 -19.595 1.00 92.94 167 LEU A O 1
ATOM 1383 N N . TYR A 1 168 ? 23.962 -3.204 -21.156 1.00 92.31 168 TYR A N 1
ATOM 1384 C CA . TYR A 1 168 ? 23.108 -4.382 -20.996 1.00 92.31 168 TYR A CA 1
ATOM 1385 C C . TYR A 1 168 ? 23.833 -5.692 -21.342 1.00 92.31 168 TYR A C 1
ATOM 1387 O O . TYR A 1 168 ? 23.641 -6.717 -20.683 1.00 92.31 168 TYR A O 1
ATOM 1395 N N . ARG A 1 169 ? 24.724 -5.685 -22.342 1.00 91.12 169 ARG A N 1
ATOM 1396 C CA . ARG A 1 169 ? 25.556 -6.860 -22.657 1.00 91.12 169 ARG A CA 1
ATOM 1397 C C . ARG A 1 169 ? 26.491 -7.218 -21.496 1.00 91.12 169 ARG A C 1
ATOM 1399 O O . ARG A 1 169 ? 26.742 -8.394 -21.258 1.00 91.12 169 ARG A O 1
ATOM 1406 N N . LEU A 1 170 ? 26.954 -6.214 -20.756 1.00 93.25 170 LEU A N 1
ATOM 1407 C CA . LEU A 1 170 ? 27.836 -6.357 -19.597 1.00 93.25 170 LEU A CA 1
ATOM 1408 C C . LEU A 1 170 ? 27.080 -6.417 -18.256 1.00 93.25 170 LEU A C 1
ATOM 1410 O O . LEU A 1 170 ? 27.709 -6.347 -17.201 1.00 93.25 170 LEU A O 1
ATOM 1414 N N . ARG A 1 171 ? 25.746 -6.569 -18.265 1.00 92.75 171 ARG A N 1
ATOM 1415 C CA . ARG A 1 171 ? 24.885 -6.483 -17.066 1.00 92.75 171 ARG A CA 1
ATOM 1416 C C . ARG A 1 171 ? 25.312 -7.378 -15.899 1.00 92.75 171 ARG A C 1
ATOM 1418 O O . ARG A 1 171 ? 25.189 -6.975 -14.748 1.00 92.75 171 ARG A O 1
ATOM 1425 N N . PHE A 1 172 ? 25.895 -8.544 -16.179 1.00 90.25 172 PHE A N 1
ATOM 1426 C CA . PHE A 1 172 ? 26.367 -9.483 -15.155 1.00 90.25 172 PHE A CA 1
ATOM 1427 C C . PHE A 1 172 ? 27.444 -8.889 -14.227 1.00 90.25 172 PHE A C 1
ATOM 1429 O O . PHE A 1 172 ? 27.540 -9.292 -13.068 1.00 90.25 172 PHE A O 1
ATOM 1436 N N . LEU A 1 173 ? 28.238 -7.919 -14.705 1.00 90.88 173 LEU A N 1
ATOM 1437 C CA . LEU A 1 173 ? 29.206 -7.189 -13.878 1.00 90.88 173 LEU A CA 1
ATOM 1438 C C . LEU A 1 173 ? 28.497 -6.236 -12.906 1.00 90.88 173 LEU A C 1
ATOM 1440 O O . LEU A 1 173 ? 28.900 -6.110 -11.752 1.00 90.88 173 LEU A O 1
ATOM 1444 N N . PHE A 1 174 ? 27.414 -5.601 -13.359 1.00 89.94 174 PHE A N 1
ATOM 1445 C CA . PHE A 1 174 ? 26.648 -4.625 -12.584 1.00 89.94 174 PHE A CA 1
ATOM 1446 C C . PHE A 1 174 ? 25.759 -5.279 -11.521 1.00 89.94 174 PHE A C 1
ATOM 1448 O O . PHE A 1 174 ? 25.606 -4.720 -10.434 1.00 89.94 174 PHE A O 1
ATOM 1455 N N . TYR A 1 175 ? 25.253 -6.492 -11.767 1.00 87.69 175 TYR A N 1
ATOM 1456 C CA . TYR A 1 175 ? 24.489 -7.257 -10.771 1.00 87.69 175 TYR A CA 1
ATOM 1457 C C . TYR A 1 175 ? 25.281 -7.518 -9.486 1.00 87.69 175 TYR A C 1
ATOM 1459 O O . TYR A 1 175 ? 24.713 -7.500 -8.398 1.00 87.69 175 TYR A O 1
ATOM 1467 N N . LYS A 1 176 ? 26.607 -7.667 -9.579 1.00 87.50 176 LYS A N 1
ATOM 1468 C CA . LYS A 1 176 ? 27.478 -7.843 -8.405 1.00 87.50 176 LYS A CA 1
ATOM 1469 C C . LYS A 1 176 ? 27.687 -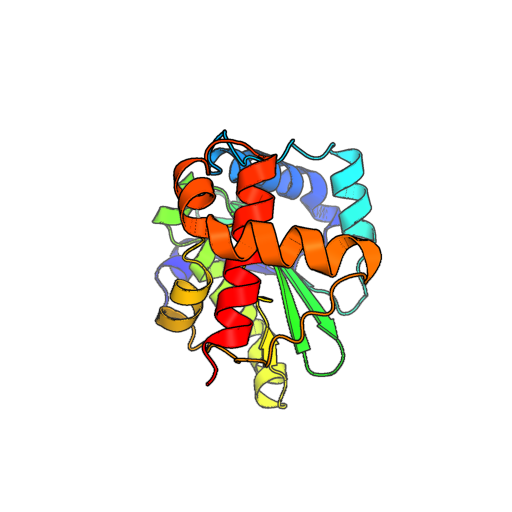6.557 -7.595 1.00 87.50 176 LYS A C 1
ATOM 1471 O O . LYS A 1 176 ? 28.140 -6.625 -6.458 1.00 87.50 176 LYS A O 1
ATOM 1476 N N . LEU A 1 177 ? 27.361 -5.392 -8.161 1.00 88.19 177 LEU A N 1
ATOM 1477 C CA . LEU A 1 177 ? 27.604 -4.067 -7.577 1.00 88.19 177 LEU A CA 1
ATOM 1478 C C . LEU A 1 177 ? 26.304 -3.356 -7.153 1.00 88.19 177 LEU A C 1
ATOM 1480 O O . LEU A 1 177 ? 26.242 -2.128 -7.078 1.00 88.19 177 LEU A O 1
ATOM 1484 N N . ASP A 1 178 ? 25.261 -4.124 -6.833 1.00 84.50 178 ASP A N 1
ATOM 1485 C CA . ASP A 1 178 ? 23.922 -3.630 -6.473 1.00 84.50 178 ASP A CA 1
ATOM 1486 C C . ASP A 1 178 ? 23.869 -2.825 -5.150 1.00 84.50 178 ASP A C 1
ATOM 1488 O O . ASP A 1 178 ? 22.864 -2.213 -4.772 1.00 84.50 178 ASP A O 1
ATOM 1492 N N . SER A 1 179 ? 24.979 -2.770 -4.411 1.00 83.19 179 SER A N 1
ATOM 1493 C CA . SER A 1 179 ? 25.123 -1.903 -3.240 1.00 83.19 179 SER A CA 1
ATOM 1494 C C . SER A 1 179 ? 25.095 -0.410 -3.600 1.00 83.19 179 SER A C 1
ATOM 1496 O O . SER A 1 179 ? 24.607 0.392 -2.801 1.00 83.19 179 SER A O 1
ATOM 1498 N N . ILE A 1 180 ? 25.543 -0.033 -4.803 1.00 86.44 180 ILE A N 1
ATOM 1499 C CA . ILE A 1 180 ? 25.635 1.361 -5.253 1.00 86.44 180 ILE A CA 1
ATOM 1500 C C . ILE A 1 180 ? 24.279 1.830 -5.796 1.00 86.44 180 ILE A C 1
ATOM 1502 O O . ILE A 1 180 ? 23.747 1.254 -6.740 1.00 86.44 180 ILE A O 1
ATOM 1506 N N . ARG A 1 181 ? 23.733 2.935 -5.264 1.00 83.06 181 ARG A N 1
ATOM 1507 C CA . ARG A 1 181 ? 22.377 3.437 -5.595 1.00 83.06 181 ARG A CA 1
ATOM 1508 C C . ARG A 1 181 ? 22.132 3.640 -7.096 1.00 83.06 181 ARG A C 1
ATOM 1510 O O . ARG A 1 181 ? 21.044 3.340 -7.578 1.00 83.06 181 ARG A O 1
ATOM 1517 N N . LEU A 1 182 ? 23.114 4.175 -7.826 1.00 87.06 182 LEU A N 1
ATOM 1518 C CA . LEU A 1 182 ? 23.001 4.385 -9.274 1.00 87.06 182 LEU A CA 1
ATOM 1519 C C . LEU A 1 182 ? 22.986 3.049 -10.032 1.00 87.06 182 LEU A C 1
ATOM 1521 O O . LEU A 1 182 ? 22.171 2.865 -10.932 1.00 87.06 182 LEU A O 1
ATOM 1525 N N . ILE A 1 183 ? 23.848 2.113 -9.628 1.00 89.00 183 ILE A N 1
ATOM 1526 C CA . ILE A 1 183 ? 23.931 0.779 -10.229 1.00 89.00 183 ILE A CA 1
ATOM 1527 C C . ILE A 1 183 ? 22.664 -0.016 -9.931 1.00 89.00 183 ILE A C 1
ATOM 1529 O O . ILE A 1 183 ? 22.133 -0.640 -10.834 1.00 89.00 183 ILE A O 1
ATOM 1533 N N . HIS A 1 184 ? 22.108 0.088 -8.727 1.00 87.25 184 HIS A N 1
ATOM 1534 C CA . HIS A 1 184 ? 20.843 -0.552 -8.379 1.00 87.25 184 HIS A CA 1
ATOM 1535 C C . HIS A 1 184 ? 19.684 -0.088 -9.280 1.00 87.25 184 HIS A C 1
ATOM 1537 O O . HIS A 1 184 ? 18.904 -0.898 -9.779 1.00 87.25 184 HIS A O 1
ATOM 1543 N N . LYS A 1 185 ? 19.613 1.217 -9.590 1.00 88.62 185 LYS A N 1
ATOM 1544 C CA . LYS A 1 185 ? 18.654 1.738 -10.582 1.00 88.62 185 LYS A CA 1
ATOM 1545 C C . LYS A 1 185 ? 18.911 1.172 -11.981 1.00 88.62 185 LYS A C 1
ATOM 1547 O O . LYS A 1 185 ? 17.962 0.813 -12.669 1.00 88.62 185 LYS A O 1
ATOM 1552 N N . LEU A 1 186 ? 20.173 1.089 -12.401 1.00 90.56 186 LEU A N 1
ATOM 1553 C CA . LEU A 1 186 ? 20.542 0.519 -13.698 1.00 90.56 186 LEU A CA 1
ATOM 1554 C C . LEU A 1 186 ? 20.187 -0.976 -13.783 1.00 90.56 186 LEU A C 1
ATOM 1556 O O . LEU A 1 186 ? 19.601 -1.407 -14.771 1.00 90.56 186 LEU A O 1
ATOM 1560 N N . ASN A 1 187 ? 20.456 -1.737 -12.721 1.00 91.00 187 ASN A N 1
ATOM 1561 C CA . ASN A 1 187 ? 20.097 -3.145 -12.589 1.00 91.00 187 ASN A CA 1
ATOM 1562 C C . ASN A 1 187 ? 18.581 -3.349 -12.677 1.00 91.00 187 ASN A C 1
ATOM 1564 O O . ASN A 1 187 ? 18.137 -4.288 -13.332 1.00 91.00 187 ASN A O 1
ATOM 1568 N N . ALA A 1 188 ? 17.775 -2.454 -12.095 1.00 89.25 188 ALA A N 1
ATOM 1569 C CA . ALA A 1 188 ? 16.322 -2.497 -12.253 1.00 89.25 188 ALA A CA 1
ATOM 1570 C C . ALA A 1 188 ? 15.891 -2.317 -13.723 1.00 89.25 188 ALA A C 1
ATOM 1572 O O . ALA A 1 188 ? 15.016 -3.039 -14.193 1.00 89.25 188 ALA A O 1
ATOM 1573 N N . ILE A 1 189 ? 16.540 -1.420 -14.478 1.00 91.06 189 ILE A N 1
ATOM 1574 C CA . ILE A 1 189 ? 16.274 -1.247 -15.919 1.00 91.06 189 ILE A CA 1
ATOM 1575 C C . ILE A 1 189 ? 16.691 -2.499 -16.707 1.00 91.06 189 ILE A C 1
ATOM 1577 O O . ILE A 1 189 ? 15.984 -2.901 -17.628 1.00 91.06 189 ILE A O 1
ATOM 1581 N N . PHE A 1 190 ? 17.814 -3.134 -16.355 1.00 92.25 190 PHE A N 1
ATOM 1582 C CA . PHE A 1 190 ? 18.226 -4.395 -16.980 1.00 92.25 190 PHE A CA 1
ATOM 1583 C C . PHE A 1 190 ? 17.210 -5.510 -16.739 1.00 92.25 190 PHE A C 1
ATOM 1585 O O . PHE A 1 190 ? 16.788 -6.136 -17.705 1.00 92.25 190 PHE A O 1
ATOM 1592 N N . LYS A 1 191 ? 16.739 -5.682 -15.499 1.00 89.56 191 LYS A N 1
ATOM 1593 C CA . LYS A 1 191 ? 15.669 -6.634 -15.166 1.00 89.56 191 LYS A CA 1
ATOM 1594 C C . LYS A 1 191 ? 14.380 -6.354 -15.949 1.00 89.56 191 LYS A C 1
ATOM 1596 O O . LYS A 1 191 ? 13.751 -7.275 -16.452 1.00 89.56 191 LYS A O 1
ATOM 1601 N N . MET A 1 192 ? 13.988 -5.085 -16.107 1.00 89.81 192 MET A N 1
ATOM 1602 C CA . MET A 1 192 ? 12.840 -4.724 -16.953 1.00 89.81 192 MET A CA 1
ATOM 1603 C C . MET A 1 192 ? 13.049 -5.149 -18.413 1.00 89.81 192 MET A C 1
ATOM 1605 O O . MET A 1 192 ? 12.133 -5.682 -19.033 1.00 89.81 192 MET A O 1
ATOM 1609 N N . GLN A 1 193 ? 14.251 -4.939 -18.957 1.00 90.31 193 GLN A N 1
ATOM 1610 C CA . GLN A 1 193 ? 14.592 -5.368 -20.312 1.00 90.31 193 GLN A CA 1
ATOM 1611 C C . GLN A 1 193 ? 14.586 -6.897 -20.459 1.00 90.31 193 GLN A C 1
ATOM 1613 O O . GLN A 1 193 ? 14.151 -7.387 -21.497 1.00 90.31 193 GLN A O 1
ATOM 1618 N N . GLU A 1 194 ? 15.026 -7.642 -19.443 1.00 89.19 194 GLU A N 1
ATOM 1619 C CA . GLU A 1 194 ? 14.935 -9.109 -19.402 1.00 89.19 194 GLU A CA 1
ATOM 1620 C C . GLU A 1 194 ? 13.470 -9.562 -19.450 1.00 89.19 194 GLU A C 1
ATOM 1622 O O . GLU A 1 194 ? 13.106 -10.299 -20.363 1.00 89.19 194 GLU A O 1
ATOM 1627 N N . CYS A 1 195 ? 12.600 -9.015 -18.591 1.00 85.69 195 CYS A N 1
ATOM 1628 C CA . CYS A 1 195 ? 11.159 -9.306 -18.603 1.00 85.69 195 CYS A CA 1
ATOM 1629 C C . CYS A 1 195 ? 10.483 -9.000 -19.953 1.00 85.69 195 CYS A C 1
ATOM 1631 O O . CYS A 1 195 ? 9.502 -9.647 -20.315 1.00 85.69 195 CYS A O 1
ATOM 1633 N N . ALA A 1 196 ? 10.968 -7.989 -20.680 1.00 86.69 196 ALA A N 1
ATOM 1634 C CA . ALA A 1 196 ? 10.460 -7.648 -22.006 1.00 86.69 196 ALA A CA 1
ATOM 1635 C C . ALA A 1 196 ? 10.952 -8.612 -23.105 1.00 86.69 196 ALA A C 1
ATOM 1637 O O . ALA A 1 196 ? 10.278 -8.753 -24.121 1.00 86.69 196 ALA A O 1
ATOM 1638 N N . ILE A 1 197 ? 12.113 -9.258 -22.924 1.00 83.12 197 ILE A N 1
ATOM 1639 C CA . ILE A 1 197 ? 12.712 -10.193 -23.894 1.00 83.12 197 ILE A CA 1
ATOM 1640 C C . ILE A 1 197 ? 12.270 -11.641 -23.645 1.00 83.12 197 ILE A C 1
ATOM 1642 O O . ILE A 1 197 ? 12.042 -12.354 -24.614 1.00 83.12 197 ILE A O 1
ATOM 1646 N N . GLU A 1 198 ? 12.128 -12.077 -22.388 1.00 65.56 198 GLU A N 1
ATOM 1647 C CA . GLU A 1 198 ? 11.790 -13.464 -21.991 1.00 65.56 198 GLU A CA 1
ATOM 1648 C C . GLU A 1 198 ? 10.382 -13.933 -22.423 1.00 65.56 198 GLU A C 1
ATOM 1650 O O . GLU A 1 198 ? 9.963 -15.038 -22.097 1.00 65.56 198 GLU A O 1
ATOM 1655 N N . LYS A 1 199 ? 9.650 -13.122 -23.197 1.00 52.81 199 LYS A N 1
ATOM 1656 C CA . LYS A 1 199 ? 8.393 -13.489 -23.867 1.00 52.81 199 LYS A CA 1
ATOM 1657 C C . LYS A 1 199 ? 8.592 -14.047 -25.294 1.00 52.81 199 LYS A C 1
ATOM 1659 O O . LYS A 1 199 ? 7.675 -13.946 -26.107 1.00 52.81 199 LYS A O 1
ATOM 1664 N N . LEU A 1 200 ? 9.763 -14.619 -25.600 1.00 40.22 200 LEU A N 1
ATOM 1665 C CA . LEU A 1 200 ? 10.058 -15.358 -26.841 1.00 40.22 200 LEU A CA 1
ATOM 1666 C C . LEU A 1 200 ? 10.337 -16.833 -26.554 1.00 40.22 200 LEU A C 1
ATOM 1668 O O . LEU A 1 200 ? 11.255 -17.098 -25.746 1.00 40.22 200 LEU A O 1
#

Radius of gyration: 19.89 Å; Cα contacts (8 Å, |Δi|>4): 237; chains: 1; bounding box: 51×36×53 Å

Foldseek 3Di:
DPLLVVFWDKDWDQCVVCLPLQLVLQVQQLVPDDPLPRDDRDPSVRSSVVSVVDDPQKTKMFIAGPVPRRGFWIWIWDDDDLETEGDDTTGRVVCVVSVSVVNHVVVVCVVCVVSVVVPHDYDPDDDQLLDDDCVVVVCCVRVVDDDDDDQQDDDDDPVCVVVLVVCLVVLVVLVVVCSDPVSSVNNSVSVSVVVNVVVD

Secondary structure (DSSP, 8-state):
--HHHHHEEEEE--GGGGHHHHHHHHHHHHTTS-GGGPPPPPPHHHHHHHHTT--TT-EEEEEEETTT--EEEEEEEEEETTEEEEEEEEE-GGGGGGTHHHHHHHHHHHHTHHHHHTT-EEE--PPPSSS--SHHHHHHHHH--------------HHHHHHHHHHHHTHHHHHTTTTSHHHHHHHHHHHHHHHHHTT-

pLDDT: mean 87.95, std 9.35, range [40.22, 98.19]

Sequence (200 aa):
MLQGERNFEIRLIHAEDYKEELYSVVCDSLSAYPKKYRPVNPSKENFISSLNSSSLKDRLYGAFYRDTGKLCGYAFIHIRKKVIDFSILKTIPSFEKLQVNAALIYGILLDCNDLLSSGFYICDGSKSVFHETNFQDYLEKYFAFRKAYVDLHIVYNPKYRFTFKVLYRLRFLFYKLDSIRLIHKLNAIFKMQECAIEKL

Solvent-accessible surface area (backbone atoms only — not comparable to full-atom values): 11810 Å² total; per-residue (Å²): 132,60,73,14,57,79,44,33,47,65,40,83,50,61,65,85,86,40,52,67,56,55,51,49,27,52,60,48,30,51,71,75,43,57,82,95,73,41,76,78,80,72,53,69,68,59,50,55,56,60,65,71,71,63,56,96,65,42,48,38,35,37,28,23,32,64,94,77,62,46,68,45,25,40,36,34,36,42,59,52,96,57,38,36,34,53,73,44,79,48,43,28,64,89,43,48,88,53,26,50,67,58,26,47,55,51,46,50,50,61,76,39,42,68,51,41,75,74,68,30,49,78,40,77,75,76,87,57,79,82,53,92,68,70,59,65,63,47,38,34,74,75,68,74,46,75,90,82,88,75,86,63,85,84,84,72,60,76,91,49,43,62,61,48,55,55,51,57,75,49,39,78,66,46,64,78,44,50,86,41,72,70,43,35,54,50,47,32,52,49,52,52,52,47,66,46,54,72,80,113

Nearest PDB structures (foldseek):
  7wx6-assembly1_A  TM=7.519E-01  e=3.437E-03  Legionella pneumophila
  4crz-assembly1_B  TM=6.880E-01  e=6.181E-03  Escherichia coli K-12
  6erd-assembly2_C  TM=5.711E-01  e=3.865E-03  Bacillus cereus ATCC 14579
  6erd-assembly1_A  TM=5.612E-01  e=1.112E-02  Bacillus cereus ATCC 14579
  3shp-assembly1_B  TM=6.035E-01  e=1.233E-01  Sphaerobacter thermophilus DSM 20745